Protein AF-A0A9E3JP92-F1 (afdb_monomer)

Nearest PDB structures (foldseek):
  6jsa-assembly1_A  TM=5.361E-01  e=4.808E-01  Corynebacterium glutamicum ATCC 13032
  3w1z-assembly1_B  TM=4.842E-01  e=1.365E+00  Schizosaccharomyces pombe 972h-
  6jsd-assembly1_A  TM=5.099E-01  e=2.683E+00  Corynebacterium glutamicum ATCC 13032

Secondary structure (DSSP, 8-state):
------------------------S-------------------PPPPHHHHHHHHHHHHHHHHSSSSGGGGGGGGGGGTT-B-TTSSEEEEEEEEEE-TT-SS-EEEE--S-GGGSPPTT--S-------EEPPHHHHHHHHHHHTT-SEEEEEETTEEEEEEEEE--HHHHTT-TT--TT-EEEEEEEEEEEPPP-

Mean predicted aligned error: 11.44 Å

Solvent-accessible surface area (backbone atoms only — not comparable to full-atom values): 12649 Å² total; per-res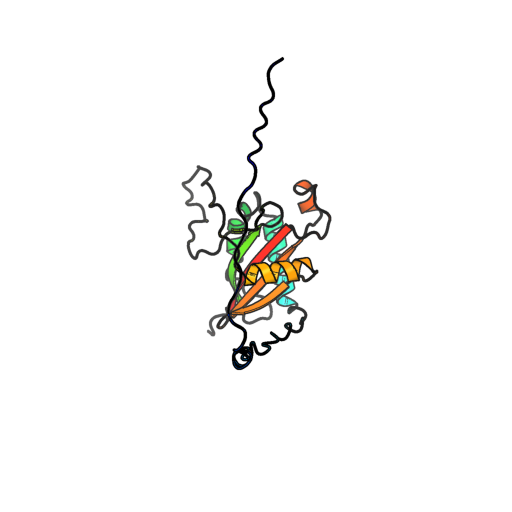idue (Å²): 139,90,79,91,80,87,80,87,80,83,87,88,86,83,90,83,85,90,88,84,87,90,81,91,81,86,91,84,85,79,87,73,73,87,69,77,75,68,70,69,74,74,77,85,67,81,75,58,70,48,58,54,54,50,48,52,53,52,52,51,52,48,69,75,27,70,77,62,76,77,59,17,53,63,78,50,52,82,55,47,67,42,68,38,66,100,54,65,34,19,34,74,41,60,28,41,33,41,40,73,89,32,90,72,52,26,31,34,73,76,63,94,61,66,79,76,52,78,60,96,82,65,88,64,85,70,83,72,75,91,44,46,79,59,53,73,67,55,55,48,45,51,53,50,32,69,74,68,39,62,64,42,80,43,84,45,90,89,26,36,36,38,38,33,55,39,51,28,46,78,85,44,35,80,81,38,70,94,56,51,80,65,40,70,42,29,31,42,39,36,36,31,34,57,60,79,81,128

Structure (mmCIF, N/CA/C/O backbone):
data_AF-A0A9E3JP92-F1
#
_entry.id   AF-A0A9E3JP92-F1
#
loop_
_atom_site.group_PDB
_atom_site.id
_atom_site.type_symbol
_atom_site.label_atom_id
_atom_site.label_alt_id
_atom_site.label_comp_id
_atom_site.label_asym_id
_atom_site.label_entity_id
_atom_site.label_seq_id
_atom_site.pdbx_PDB_ins_code
_atom_site.Cartn_x
_atom_site.Cartn_y
_atom_site.Cartn_z
_atom_site.occupancy
_atom_site.B_iso_or_equiv
_atom_site.auth_seq_id
_atom_site.auth_comp_id
_atom_site.auth_asym_id
_atom_site.auth_atom_id
_atom_site.pdbx_PDB_model_num
ATOM 1 N N . MET A 1 1 ? 56.633 -4.394 -24.279 1.00 52.34 1 MET A N 1
ATOM 2 C CA . MET A 1 1 ? 57.901 -4.440 -23.509 1.00 52.34 1 MET A CA 1
ATOM 3 C C . MET A 1 1 ? 57.905 -3.302 -22.498 1.00 52.34 1 MET A C 1
ATOM 5 O O . MET A 1 1 ? 57.369 -2.255 -22.828 1.00 52.34 1 MET A O 1
ATOM 9 N N . ASN A 1 2 ? 58.515 -3.534 -21.328 1.00 42.06 2 ASN A N 1
ATOM 10 C CA . ASN A 1 2 ? 58.620 -2.691 -20.114 1.00 42.06 2 ASN A CA 1
ATOM 11 C C . ASN A 1 2 ? 57.498 -2.880 -19.082 1.00 42.06 2 ASN A C 1
ATOM 13 O O . ASN A 1 2 ? 56.332 -2.875 -19.441 1.00 42.06 2 ASN A O 1
ATOM 17 N N . LYS A 1 3 ? 57.753 -2.992 -17.775 1.00 56.75 3 LYS A N 1
ATOM 18 C CA . LYS A 1 3 ? 58.938 -3.356 -16.971 1.00 56.75 3 LYS A CA 1
ATOM 19 C C . LYS A 1 3 ? 58.362 -3.653 -15.575 1.00 56.75 3 LYS A C 1
ATOM 21 O O . LYS A 1 3 ? 57.619 -2.833 -15.049 1.00 56.75 3 LYS A O 1
ATOM 26 N N . ARG A 1 4 ? 58.643 -4.830 -15.006 1.00 63.78 4 ARG A N 1
ATOM 27 C CA . ARG A 1 4 ? 58.258 -5.189 -13.627 1.00 63.78 4 ARG A CA 1
ATOM 28 C C . ARG A 1 4 ? 59.019 -4.308 -12.630 1.00 63.78 4 ARG A C 1
ATOM 30 O O . ARG A 1 4 ? 60.218 -4.116 -12.819 1.00 63.78 4 ARG A O 1
ATOM 37 N N . MET A 1 5 ? 58.374 -3.880 -11.546 1.00 64.81 5 MET A N 1
ATOM 38 C CA . MET A 1 5 ? 59.060 -3.515 -10.300 1.00 64.81 5 MET A CA 1
ATOM 39 C C . MET A 1 5 ? 58.339 -4.172 -9.120 1.00 64.81 5 MET A C 1
ATOM 41 O O . MET A 1 5 ? 57.243 -3.774 -8.742 1.00 64.81 5 MET A O 1
ATOM 45 N N . ASN A 1 6 ? 58.985 -5.213 -8.591 1.00 63.31 6 ASN A N 1
ATOM 46 C CA . ASN A 1 6 ? 58.818 -5.702 -7.227 1.00 63.31 6 ASN A CA 1
ATOM 47 C C . ASN A 1 6 ? 59.482 -4.700 -6.274 1.00 63.31 6 ASN A C 1
ATOM 49 O O . ASN A 1 6 ? 60.583 -4.237 -6.573 1.00 63.31 6 ASN A O 1
ATOM 53 N N . MET A 1 7 ? 58.891 -4.465 -5.105 1.00 58.62 7 MET A N 1
ATOM 54 C CA . MET A 1 7 ? 59.638 -4.089 -3.903 1.00 58.62 7 MET A CA 1
ATOM 55 C C . MET A 1 7 ? 59.095 -4.891 -2.723 1.00 58.62 7 MET A C 1
ATOM 57 O O . MET A 1 7 ? 58.043 -4.589 -2.169 1.00 58.62 7 MET A O 1
ATOM 61 N N . ASP A 1 8 ? 59.852 -5.933 -2.388 1.00 60.00 8 ASP A N 1
ATOM 62 C CA . ASP A 1 8 ? 59.938 -6.505 -1.051 1.00 60.00 8 ASP A CA 1
ATOM 63 C C . ASP A 1 8 ? 60.576 -5.481 -0.100 1.00 60.00 8 ASP A C 1
ATOM 65 O O . ASP A 1 8 ? 61.592 -4.867 -0.436 1.00 60.00 8 ASP A O 1
ATOM 69 N N . MET A 1 9 ? 60.053 -5.365 1.122 1.00 56.88 9 MET A N 1
ATOM 70 C CA . MET A 1 9 ? 60.843 -4.928 2.277 1.00 56.88 9 MET A CA 1
ATOM 71 C C . MET A 1 9 ? 60.652 -5.895 3.451 1.00 56.88 9 MET A C 1
ATOM 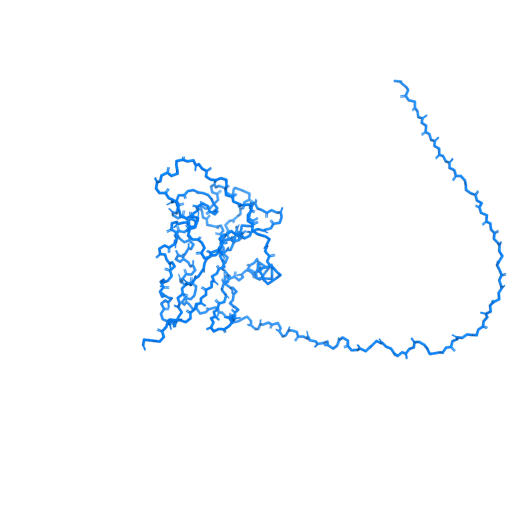73 O O . MET A 1 9 ? 59.620 -5.919 4.119 1.00 56.88 9 MET A O 1
ATOM 77 N N . SER A 1 10 ? 61.718 -6.672 3.661 1.00 55.66 10 SER A N 1
ATOM 78 C CA . SER A 1 10 ? 62.215 -7.279 4.908 1.00 55.66 10 SER A CA 1
ATOM 79 C C . SER A 1 10 ? 61.963 -6.417 6.157 1.00 55.66 10 SER A C 1
ATOM 81 O O . SER A 1 10 ? 62.087 -5.200 6.094 1.00 55.66 10 SER A O 1
ATOM 83 N N . ALA A 1 11 ? 61.522 -6.966 7.294 1.00 52.25 11 ALA A N 1
ATOM 84 C CA . ALA A 1 11 ? 62.222 -7.828 8.269 1.00 52.25 11 ALA A CA 1
ATOM 85 C C . ALA A 1 11 ? 63.058 -7.068 9.326 1.00 52.25 11 ALA A C 1
ATOM 87 O O . ALA A 1 11 ? 63.920 -6.261 9.000 1.00 52.25 11 ALA A O 1
ATOM 88 N N . GLY A 1 12 ? 62.840 -7.433 10.599 1.00 44.28 12 GLY A N 1
ATOM 89 C CA . GLY A 1 12 ? 63.571 -6.985 11.800 1.00 44.28 12 GLY A CA 1
ATOM 90 C C . GLY A 1 12 ? 62.650 -6.200 12.746 1.00 44.28 12 GLY A C 1
ATOM 91 O O . GLY A 1 12 ? 61.998 -5.270 12.309 1.00 44.28 12 GLY A O 1
ATOM 92 N N . THR A 1 13 ? 62.481 -6.509 14.036 1.00 54.59 13 THR A N 1
ATOM 93 C CA . THR A 1 13 ? 63.495 -6.939 15.010 1.00 54.59 13 THR A CA 1
ATOM 94 C C . THR A 1 13 ? 62.827 -7.631 16.211 1.00 54.59 13 THR A C 1
ATOM 96 O O . THR A 1 13 ? 61.708 -7.307 16.601 1.00 54.59 13 THR A O 1
ATOM 99 N N . ARG A 1 14 ? 63.527 -8.616 16.784 1.00 59.53 14 ARG A N 1
ATOM 100 C CA . ARG A 1 14 ? 63.123 -9.460 17.921 1.00 59.53 14 ARG A CA 1
ATOM 101 C C . ARG A 1 14 ? 63.474 -8.836 19.287 1.00 59.53 14 ARG A C 1
ATOM 103 O O . ARG A 1 14 ? 64.447 -8.099 19.373 1.00 59.53 14 ARG A O 1
ATOM 110 N N . LEU A 1 15 ? 62.837 -9.396 20.333 1.00 55.69 15 LEU A N 1
ATOM 111 C CA . LEU A 1 15 ? 63.331 -9.597 21.722 1.00 55.69 15 LEU A CA 1
ATOM 112 C C . LEU A 1 15 ? 63.335 -8.345 22.630 1.00 55.69 15 LEU A C 1
ATOM 114 O O . LEU A 1 15 ? 63.935 -7.342 22.284 1.00 55.69 15 LEU A O 1
ATOM 118 N N . ARG A 1 16 ? 62.735 -8.323 23.833 1.00 54.94 16 ARG A N 1
ATOM 119 C CA . ARG A 1 16 ? 62.952 -9.151 25.052 1.00 54.94 16 ARG A CA 1
ATOM 120 C C . ARG A 1 16 ? 61.698 -9.031 25.961 1.00 54.94 16 ARG A C 1
ATOM 122 O O . ARG A 1 16 ? 61.202 -7.930 26.129 1.00 54.94 16 ARG A O 1
ATOM 129 N N . ARG A 1 17 ? 60.987 -10.107 26.330 1.00 56.06 17 ARG A N 1
ATOM 130 C CA . ARG A 1 17 ? 61.102 -11.005 27.515 1.00 56.06 17 ARG A CA 1
ATOM 131 C C . ARG A 1 17 ? 61.016 -10.356 28.919 1.00 56.06 17 ARG A C 1
ATOM 133 O O . ARG A 1 17 ? 61.899 -9.590 29.282 1.00 56.06 17 ARG A O 1
ATOM 140 N N . THR A 1 18 ? 60.040 -10.882 29.692 1.00 54.09 18 THR A N 1
ATOM 141 C CA . THR A 1 18 ? 59.907 -11.024 31.176 1.00 54.09 18 THR A CA 1
ATOM 142 C C . THR A 1 18 ? 59.711 -9.725 31.971 1.00 54.09 18 THR A C 1
ATOM 144 O O . THR A 1 18 ? 60.528 -8.830 31.846 1.00 54.09 18 THR A O 1
ATOM 147 N N . VAL A 1 19 ? 58.645 -9.498 32.756 1.00 49.12 19 VAL A N 1
ATOM 148 C CA . VAL A 1 19 ? 58.181 -10.128 34.024 1.00 49.12 19 VAL A CA 1
ATOM 149 C C . VAL A 1 19 ? 56.726 -9.618 34.239 1.00 49.12 19 VAL A C 1
ATOM 151 O O . VAL A 1 19 ? 56.494 -8.436 34.034 1.00 49.12 19 VAL A O 1
ATOM 154 N N . ALA A 1 20 ? 55.669 -10.403 34.475 1.00 47.69 20 ALA A N 1
ATOM 155 C CA . ALA A 1 20 ? 55.227 -10.852 35.798 1.00 47.69 20 ALA A CA 1
ATOM 156 C C . ALA A 1 20 ? 53.983 -11.757 35.656 1.00 47.69 20 ALA A C 1
ATOM 158 O O . ALA A 1 20 ? 53.018 -11.418 34.972 1.00 47.69 20 ALA A O 1
ATOM 159 N N . VAL A 1 21 ? 54.022 -12.901 36.332 1.00 52.25 21 VAL A N 1
ATOM 160 C CA . VAL A 1 21 ? 52.862 -13.718 36.705 1.00 52.25 21 VAL A CA 1
ATOM 161 C C . VAL A 1 21 ? 52.213 -13.069 37.942 1.00 52.25 21 VAL A C 1
ATOM 163 O O . VAL A 1 21 ? 52.922 -12.438 38.720 1.00 52.25 21 VAL A O 1
ATOM 166 N N . VAL A 1 22 ? 50.905 -13.295 38.135 1.00 48.19 22 VAL A N 1
ATOM 167 C CA . VAL A 1 22 ? 50.034 -12.923 39.282 1.00 48.19 22 VAL A CA 1
ATOM 168 C C . VAL A 1 22 ? 49.144 -11.685 39.067 1.00 48.19 22 VAL A C 1
ATOM 170 O O . VAL A 1 22 ? 49.436 -10.594 39.536 1.00 48.19 22 VAL A O 1
ATOM 173 N N . ALA A 1 23 ? 48.001 -11.908 38.408 1.00 44.16 23 ALA A N 1
ATOM 174 C CA . ALA A 1 23 ? 46.679 -11.400 38.812 1.00 44.16 23 ALA A CA 1
ATOM 175 C C . ALA A 1 23 ? 45.583 -12.152 38.025 1.00 44.16 23 ALA A C 1
ATOM 177 O O . ALA A 1 23 ? 44.851 -11.596 37.210 1.00 44.16 23 ALA A O 1
ATOM 178 N N . LEU A 1 24 ? 45.514 -13.469 38.245 1.00 49.88 24 LEU A N 1
ATOM 179 C CA . LEU A 1 24 ? 44.277 -14.230 38.081 1.00 49.88 24 LEU A CA 1
ATOM 180 C C . LEU A 1 24 ? 43.414 -13.889 39.303 1.00 49.88 24 LEU A C 1
ATOM 182 O O . LEU A 1 24 ? 43.820 -14.254 40.401 1.00 49.88 24 LEU A O 1
ATOM 186 N N . LEU A 1 25 ? 42.296 -13.181 39.104 1.00 49.75 25 LEU A N 1
ATOM 187 C CA . LEU A 1 25 ? 41.061 -13.122 39.917 1.00 49.75 25 LEU A CA 1
ATOM 188 C C . LEU A 1 25 ? 40.432 -11.720 39.818 1.00 49.75 25 LEU A C 1
ATOM 190 O O . LEU A 1 25 ? 41.091 -10.718 40.057 1.00 49.75 25 LEU A O 1
ATOM 194 N N . ALA A 1 26 ? 39.130 -11.697 39.516 1.00 46.72 26 ALA A N 1
ATOM 195 C CA . ALA A 1 26 ? 38.229 -10.537 39.473 1.00 46.72 26 ALA A CA 1
ATOM 196 C C . ALA A 1 26 ? 38.202 -9.677 38.189 1.00 46.72 26 ALA A C 1
ATOM 198 O O . ALA A 1 26 ? 38.293 -8.458 38.241 1.00 46.72 26 ALA A O 1
ATOM 199 N N . LEU A 1 27 ? 37.906 -10.293 37.038 1.00 50.50 27 LEU A N 1
ATOM 200 C CA . LEU A 1 27 ? 37.083 -9.624 36.011 1.00 50.50 27 LEU A CA 1
ATOM 201 C C . LEU A 1 27 ? 35.991 -10.564 35.472 1.00 50.50 27 LEU A C 1
ATOM 203 O O . LEU A 1 27 ? 35.714 -10.654 34.281 1.00 50.50 27 LEU A O 1
ATOM 207 N N . ALA A 1 28 ? 35.377 -11.303 36.394 1.00 51.81 28 ALA A N 1
ATOM 208 C CA . ALA A 1 28 ? 34.212 -12.142 36.160 1.00 51.81 28 ALA A CA 1
ATOM 209 C C . ALA A 1 28 ? 33.043 -11.584 36.981 1.00 51.81 28 ALA A C 1
ATOM 211 O O . ALA A 1 28 ? 32.771 -12.108 38.049 1.00 51.81 28 ALA A O 1
ATOM 212 N N . ALA A 1 29 ? 32.417 -10.487 36.537 1.00 53.84 29 ALA A N 1
ATOM 213 C CA . ALA A 1 29 ? 31.091 -10.044 37.007 1.00 53.84 29 ALA A CA 1
ATOM 214 C C . ALA A 1 29 ? 30.664 -8.723 36.339 1.00 53.84 29 ALA A C 1
ATOM 216 O O . ALA A 1 29 ? 30.573 -7.698 37.002 1.00 53.84 29 ALA A O 1
ATOM 217 N N . SER A 1 30 ? 30.414 -8.713 35.026 1.00 51.69 30 SER A N 1
ATOM 218 C CA . SER A 1 30 ? 29.588 -7.675 34.365 1.00 51.69 30 SER A CA 1
ATOM 219 C C . SER A 1 30 ? 29.051 -8.136 33.002 1.00 51.69 30 SER A C 1
ATOM 221 O O . SER A 1 30 ? 28.843 -7.331 32.104 1.00 51.69 30 SER A O 1
ATOM 223 N N . VAL A 1 31 ? 28.785 -9.435 32.817 1.00 55.53 31 VAL A N 1
ATOM 224 C CA . VAL A 1 31 ? 27.883 -9.887 31.739 1.00 55.53 31 VAL A CA 1
ATOM 225 C C . VAL A 1 31 ? 26.475 -9.899 32.330 1.00 55.53 31 VAL A C 1
ATOM 227 O O . VAL A 1 31 ? 25.864 -10.939 32.556 1.00 55.53 31 VAL A O 1
ATOM 230 N N . ALA A 1 32 ? 26.009 -8.711 32.715 1.00 55.41 32 ALA A N 1
ATOM 231 C CA . ALA A 1 32 ? 24.683 -8.515 33.267 1.00 55.41 32 ALA A CA 1
ATOM 232 C C . ALA A 1 32 ? 23.676 -8.506 32.114 1.00 55.41 32 ALA A C 1
ATOM 234 O O . ALA A 1 32 ? 23.604 -7.557 31.342 1.00 55.41 32 ALA A O 1
ATOM 235 N N . LEU A 1 33 ? 22.944 -9.614 32.001 1.00 54.28 33 LEU A N 1
ATOM 236 C CA . LEU A 1 33 ? 21.583 -9.704 31.483 1.00 54.28 33 LEU A CA 1
ATOM 237 C C . LEU A 1 33 ? 21.241 -8.739 30.331 1.00 54.28 33 LEU A C 1
ATOM 239 O O . LEU A 1 33 ? 20.413 -7.842 30.481 1.00 54.28 33 LEU A O 1
ATOM 243 N N . ALA A 1 34 ? 21.700 -9.052 29.118 1.00 57.81 34 ALA A N 1
ATOM 244 C CA . ALA A 1 34 ? 20.830 -8.854 27.959 1.00 57.81 34 ALA A CA 1
ATOM 245 C C . ALA A 1 34 ? 19.711 -9.905 28.049 1.00 57.81 34 ALA A C 1
ATOM 247 O O . ALA A 1 34 ? 19.677 -10.883 27.301 1.00 57.81 34 ALA A O 1
ATOM 248 N N . ALA A 1 35 ? 18.840 -9.753 29.051 1.00 54.56 35 ALA A N 1
ATOM 249 C CA . ALA A 1 35 ? 17.622 -10.519 29.193 1.00 54.56 35 ALA A CA 1
ATOM 250 C C . ALA A 1 35 ? 16.786 -10.222 27.954 1.00 54.56 35 ALA A C 1
ATOM 252 O O . ALA A 1 35 ? 16.088 -9.219 27.871 1.00 54.56 35 ALA A O 1
ATOM 253 N N . GLY A 1 36 ? 16.940 -11.072 26.942 1.00 48.62 36 GLY A N 1
ATOM 254 C CA . GLY A 1 36 ? 15.892 -12.036 26.658 1.00 48.62 36 GLY A CA 1
ATOM 255 C C . GLY A 1 36 ? 14.512 -11.437 26.453 1.00 48.62 36 GLY A C 1
ATOM 256 O O . GLY A 1 36 ? 13.528 -12.130 26.698 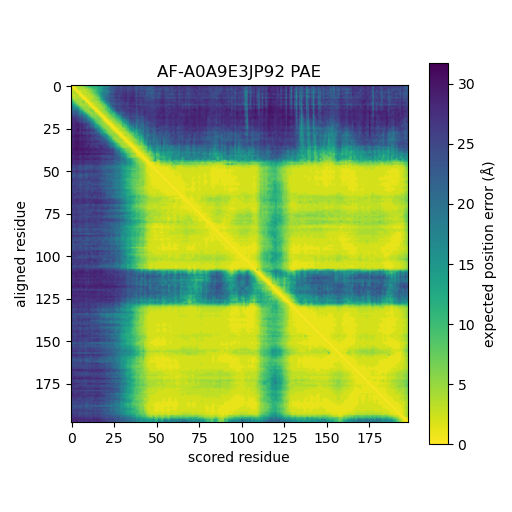1.00 48.62 36 GLY A O 1
ATOM 257 N N . GLY A 1 37 ? 14.426 -10.202 25.958 1.00 52.28 37 GLY A N 1
ATOM 258 C CA . GLY A 1 37 ? 13.267 -9.699 25.254 1.00 52.28 37 GLY A CA 1
ATOM 259 C C . GLY A 1 37 ? 13.107 -10.545 24.002 1.00 52.28 37 GLY A C 1
ATOM 260 O O . GLY A 1 37 ? 13.406 -10.100 22.896 1.00 52.28 37 GLY A O 1
ATOM 261 N N . ARG A 1 38 ? 12.664 -11.798 24.176 1.00 54.69 38 ARG A N 1
ATOM 262 C CA . ARG A 1 38 ? 11.930 -12.543 23.169 1.00 54.69 38 ARG A CA 1
ATOM 263 C C . ARG A 1 38 ? 10.783 -11.610 22.831 1.00 54.69 38 ARG A C 1
ATOM 265 O O . ARG A 1 38 ? 9.752 -11.634 23.491 1.00 54.69 38 ARG A O 1
ATOM 272 N N . SER A 1 39 ? 11.005 -10.738 21.846 1.00 58.34 39 SER A N 1
ATOM 273 C CA . SER A 1 39 ? 9.934 -10.151 21.065 1.00 58.34 39 SER A CA 1
ATOM 274 C C . SER A 1 39 ? 9.158 -11.362 20.606 1.00 58.34 39 SER A C 1
ATOM 276 O O . SER A 1 39 ? 9.622 -12.075 19.710 1.00 58.34 39 SER A O 1
ATOM 278 N N . ALA A 1 40 ? 8.089 -11.678 21.343 1.00 56.50 40 ALA A N 1
ATOM 279 C CA . ALA A 1 40 ? 7.203 -12.772 21.034 1.00 56.50 40 ALA A CA 1
ATOM 280 C C . ALA A 1 40 ? 6.918 -12.599 19.555 1.00 56.50 40 ALA A C 1
ATOM 282 O O . ALA A 1 40 ? 6.469 -11.529 19.137 1.00 56.50 40 ALA A O 1
ATOM 283 N N . ARG A 1 41 ? 7.372 -13.570 18.754 1.00 60.66 41 ARG A N 1
ATOM 284 C CA . ARG A 1 41 ? 7.228 -13.501 17.306 1.00 60.66 41 ARG A CA 1
ATOM 285 C C . ARG A 1 41 ? 5.731 -13.289 17.111 1.00 60.66 41 ARG A C 1
ATOM 287 O O . ARG A 1 41 ? 4.994 -14.165 17.566 1.00 60.66 41 ARG A O 1
ATOM 294 N N . PRO A 1 42 ? 5.290 -12.122 16.603 1.00 60.00 42 PRO A N 1
ATOM 295 C CA . PRO A 1 42 ? 3.878 -11.787 16.609 1.00 60.00 42 PRO A CA 1
ATOM 296 C C . PRO A 1 42 ? 3.156 -12.955 15.958 1.00 60.00 42 PRO A C 1
ATOM 298 O O . PRO A 1 42 ? 3.560 -13.406 14.879 1.00 60.00 42 PRO A O 1
ATOM 301 N N . VAL A 1 43 ? 2.205 -13.533 16.696 1.00 58.84 43 VAL A N 1
ATOM 302 C CA . VAL A 1 43 ? 1.399 -14.640 16.194 1.00 58.84 43 VAL A CA 1
ATOM 303 C C . VAL A 1 43 ? 0.802 -14.134 14.893 1.00 58.84 43 VAL A C 1
ATOM 305 O O . VAL A 1 43 ? 0.181 -13.074 14.869 1.00 58.84 43 VAL A O 1
ATOM 308 N N . ARG A 1 44 ? 1.101 -14.838 13.799 1.00 71.94 44 ARG A N 1
ATOM 309 C CA . ARG A 1 44 ? 0.598 -14.503 12.471 1.00 71.94 44 ARG A CA 1
ATOM 310 C C . ARG A 1 44 ? -0.907 -14.745 12.496 1.00 71.94 44 ARG A C 1
ATOM 312 O O . ARG A 1 44 ? -1.340 -15.864 12.257 1.00 71.94 44 ARG A O 1
ATOM 319 N N . SER A 1 45 ? -1.680 -13.735 12.865 1.00 77.62 45 SER A N 1
ATOM 320 C CA . SER A 1 45 ? -3.110 -13.733 12.613 1.00 77.62 45 SER A CA 1
ATOM 321 C C . SER A 1 45 ? -3.323 -13.426 11.140 1.00 77.62 45 SER A C 1
ATOM 323 O O . SER A 1 45 ? -2.664 -12.545 10.576 1.00 77.62 45 SER A O 1
ATOM 325 N N . ASP A 1 46 ? -4.232 -14.164 10.513 1.00 89.19 46 ASP A N 1
ATOM 326 C CA . ASP A 1 46 ? -4.681 -13.806 9.179 1.00 89.19 46 ASP A CA 1
ATOM 327 C C . ASP A 1 46 ? -5.265 -12.386 9.224 1.00 89.19 46 ASP A C 1
ATOM 329 O O . ASP A 1 46 ? -6.006 -12.046 10.157 1.00 89.19 46 ASP A O 1
ATOM 333 N N . PRO A 1 47 ? -4.895 -11.514 8.271 1.00 91.94 47 PRO A N 1
ATOM 334 C CA . PRO A 1 47 ? -5.414 -10.160 8.250 1.00 91.94 47 PRO A CA 1
ATOM 335 C C . PRO A 1 47 ? -6.938 -10.189 8.050 1.00 91.94 47 PRO A C 1
ATOM 337 O O . PRO A 1 47 ? -7.437 -11.024 7.290 1.00 91.94 47 PRO A O 1
ATOM 340 N N . PRO A 1 48 ? -7.685 -9.258 8.672 1.00 94.44 48 PRO A N 1
ATOM 341 C CA . PRO A 1 48 ? -9.121 -9.131 8.458 1.00 94.44 48 PRO A CA 1
ATOM 342 C C . PRO A 1 48 ? -9.482 -9.105 6.960 1.00 94.44 48 PRO A C 1
ATOM 344 O O . PRO A 1 48 ? -8.843 -8.360 6.206 1.00 94.44 48 PRO A O 1
ATOM 347 N N . PRO A 1 49 ? -10.521 -9.841 6.512 1.00 96.94 49 PRO A N 1
ATOM 348 C CA . PRO A 1 49 ? -10.932 -9.874 5.104 1.00 96.94 49 PRO A CA 1
ATOM 349 C C . PRO A 1 49 ? -11.174 -8.488 4.487 1.00 96.94 49 PRO A C 1
ATOM 351 O O . PRO A 1 49 ? -10.835 -8.258 3.327 1.00 96.94 49 PRO A O 1
ATOM 354 N N . ALA A 1 50 ? -11.682 -7.538 5.278 1.00 96.88 50 ALA A N 1
ATOM 355 C CA . ALA A 1 50 ? -11.873 -6.151 4.861 1.00 96.88 50 ALA A CA 1
ATOM 356 C C . ALA A 1 50 ? -10.564 -5.461 4.429 1.00 96.88 50 ALA A C 1
ATOM 358 O O . ALA A 1 50 ? -10.536 -4.772 3.409 1.00 96.88 50 ALA A O 1
ATOM 359 N N . LEU A 1 51 ? -9.456 -5.692 5.147 1.00 97.19 51 LEU A N 1
ATOM 360 C CA . LEU A 1 51 ? -8.151 -5.119 4.797 1.00 97.19 51 LEU A CA 1
ATOM 361 C C . LEU A 1 51 ? -7.574 -5.750 3.529 1.00 97.19 51 LEU A C 1
ATOM 363 O O . LEU A 1 51 ? -6.945 -5.052 2.735 1.00 97.19 51 LEU A O 1
ATOM 367 N N . LEU A 1 52 ? -7.806 -7.050 3.314 1.00 97.62 52 LEU A N 1
ATOM 368 C CA . LEU A 1 52 ? -7.425 -7.722 2.069 1.00 97.62 52 LEU A CA 1
ATOM 369 C C . LEU A 1 52 ? -8.181 -7.128 0.877 1.00 97.62 52 LEU A C 1
ATOM 371 O O . LEU A 1 52 ? -7.554 -6.739 -0.104 1.00 97.62 52 LEU A O 1
ATOM 375 N N . LYS A 1 53 ? -9.504 -6.970 0.995 1.00 97.69 53 LYS A N 1
ATOM 376 C CA . LYS A 1 53 ? -10.340 -6.363 -0.051 1.00 97.69 53 LYS A CA 1
ATOM 377 C C . LYS A 1 53 ? -9.937 -4.916 -0.351 1.00 97.69 53 LYS A C 1
ATOM 379 O O . LYS A 1 53 ? -9.857 -4.524 -1.516 1.00 97.69 53 LYS A O 1
ATOM 384 N N . MET A 1 54 ? -9.657 -4.127 0.689 1.00 97.56 54 MET A N 1
ATOM 385 C CA . MET A 1 54 ? -9.116 -2.774 0.540 1.00 97.56 54 MET A CA 1
ATOM 386 C C . MET A 1 54 ? -7.802 -2.806 -0.245 1.00 97.56 54 MET A C 1
ATOM 388 O O . MET A 1 54 ? -7.657 -2.094 -1.234 1.00 97.56 54 MET A O 1
ATOM 392 N N . HIS A 1 55 ? -6.853 -3.650 0.158 1.00 97.88 55 HIS A N 1
ATOM 393 C CA . HIS A 1 55 ? -5.564 -3.746 -0.515 1.00 97.88 55 HIS A CA 1
ATOM 394 C C . HIS A 1 55 ? -5.701 -4.127 -1.994 1.00 97.88 55 HIS A C 1
ATOM 396 O O . HIS A 1 55 ? -5.115 -3.455 -2.842 1.00 97.88 55 HIS A O 1
ATOM 402 N N . ASP A 1 56 ? -6.532 -5.121 -2.308 1.00 97.25 56 ASP A N 1
ATOM 403 C CA . ASP A 1 56 ? -6.786 -5.556 -3.684 1.00 97.25 56 ASP A CA 1
ATOM 404 C C . ASP A 1 56 ? -7.374 -4.415 -4.531 1.00 97.25 56 ASP A C 1
ATOM 406 O O . ASP A 1 56 ? -6.935 -4.186 -5.657 1.00 97.25 56 ASP A O 1
ATOM 410 N N . THR A 1 57 ? -8.276 -3.612 -3.957 1.00 96.81 57 THR A N 1
ATOM 411 C CA . THR A 1 57 ? -8.832 -2.415 -4.613 1.00 96.81 57 THR A CA 1
ATOM 412 C C . THR A 1 57 ? -7.739 -1.402 -4.977 1.00 96.81 57 THR A C 1
ATOM 414 O O . THR A 1 57 ? -7.733 -0.853 -6.079 1.00 96.81 57 THR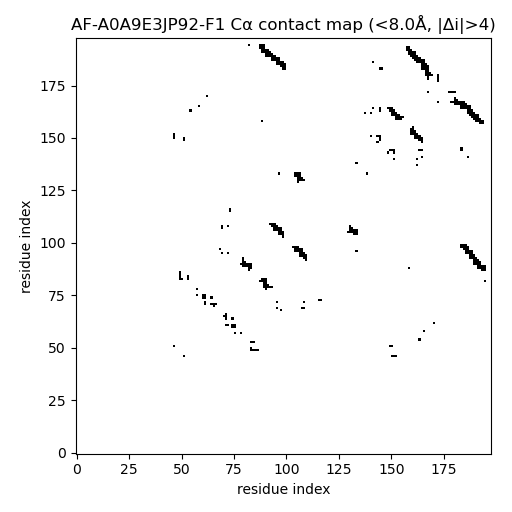 A O 1
ATOM 417 N N . TYR A 1 58 ? -6.775 -1.170 -4.081 1.00 96.62 58 TYR A N 1
ATOM 418 C CA . TYR A 1 58 ? -5.652 -0.262 -4.337 1.00 96.62 58 TYR A CA 1
ATOM 419 C C . TYR A 1 58 ? -4.662 -0.832 -5.359 1.00 96.62 58 TYR A C 1
ATOM 421 O O . TYR A 1 58 ? -4.145 -0.078 -6.182 1.00 96.62 58 TYR A O 1
ATOM 429 N N . VAL A 1 59 ? -4.395 -2.140 -5.338 1.00 96.81 59 VAL A N 1
ATOM 430 C CA . VAL A 1 59 ? -3.541 -2.792 -6.344 1.00 96.81 59 VAL A CA 1
ATOM 431 C C . VAL A 1 59 ? -4.160 -2.665 -7.733 1.00 96.81 59 VAL A C 1
ATOM 433 O O . VAL A 1 59 ? -3.469 -2.233 -8.652 1.00 96.81 59 VAL A O 1
ATOM 436 N N . LEU A 1 60 ? -5.460 -2.935 -7.873 1.00 95.94 60 LEU A N 1
ATOM 437 C CA . LEU A 1 60 ? -6.177 -2.764 -9.139 1.00 95.94 60 LEU A CA 1
ATOM 438 C C . LEU A 1 60 ? -6.134 -1.309 -9.619 1.00 95.94 60 LEU A C 1
ATOM 440 O O . LEU A 1 60 ? -5.702 -1.036 -10.736 1.00 95.94 60 LEU A O 1
ATOM 444 N N . ALA A 1 61 ? -6.453 -0.350 -8.743 1.00 95.12 61 ALA A N 1
ATOM 445 C CA . ALA A 1 61 ? -6.374 1.068 -9.089 1.00 95.12 61 ALA A CA 1
ATOM 446 C C . ALA A 1 61 ? -4.958 1.491 -9.525 1.00 95.12 61 ALA A C 1
ATOM 448 O O . ALA A 1 61 ? -4.801 2.313 -10.430 1.00 95.12 61 ALA A O 1
ATOM 449 N N . PHE A 1 62 ? -3.916 0.932 -8.908 1.00 94.50 62 PHE A N 1
ATOM 450 C CA . PHE A 1 62 ? -2.529 1.178 -9.291 1.00 94.50 62 PHE A CA 1
ATOM 451 C C . PHE A 1 62 ? -2.164 0.546 -10.633 1.00 94.50 62 PHE A C 1
ATOM 453 O O . PHE A 1 62 ? -1.436 1.153 -11.417 1.00 94.50 62 PHE A O 1
ATOM 460 N N . VAL A 1 63 ? -2.646 -0.660 -10.916 1.00 94.50 63 VAL A N 1
ATOM 461 C CA . VAL A 1 63 ? -2.461 -1.330 -12.207 1.00 94.50 63 VAL A CA 1
ATOM 462 C C . VAL A 1 63 ? -3.087 -0.508 -13.335 1.00 94.50 63 VAL A C 1
ATOM 464 O O . VAL A 1 63 ? -2.397 -0.225 -14.317 1.00 94.50 63 VAL A O 1
ATOM 467 N N . ASP A 1 64 ? -4.321 -0.042 -13.134 1.00 94.44 64 ASP A N 1
ATOM 468 C CA . ASP A 1 64 ? -5.124 0.688 -14.126 1.00 94.44 64 ASP A CA 1
ATOM 469 C C . ASP A 1 64 ? -4.663 2.139 -14.345 1.00 94.44 64 ASP A C 1
ATOM 471 O O . ASP A 1 64 ? -5.056 2.817 -15.298 1.00 94.44 64 ASP A O 1
ATOM 475 N N . SER A 1 65 ? -3.810 2.648 -13.459 1.00 91.50 65 SER A N 1
ATOM 476 C CA . SER A 1 65 ? -3.315 4.019 -13.524 1.00 91.50 65 SER A CA 1
ATOM 477 C C . SER A 1 65 ? -2.232 4.198 -14.592 1.00 91.50 65 SER A C 1
ATOM 479 O O . SER A 1 65 ? -1.266 3.437 -14.686 1.00 91.50 65 SER A O 1
ATOM 481 N N . ARG A 1 66 ? -2.334 5.289 -15.364 1.00 89.56 66 ARG A N 1
ATOM 482 C CA . ARG A 1 66 ? -1.317 5.672 -16.358 1.00 89.56 66 ARG A CA 1
ATOM 483 C C . ARG A 1 66 ? 0.030 5.996 -15.696 1.00 89.56 66 ARG A C 1
ATOM 485 O O . ARG A 1 66 ? 0.090 6.589 -14.622 1.00 89.56 66 ARG A O 1
ATOM 492 N N . GLY A 1 67 ? 1.125 5.667 -16.384 1.00 88.25 67 GLY A N 1
ATOM 493 C CA . GLY A 1 67 ? 2.499 5.939 -15.945 1.00 88.25 67 GLY A CA 1
ATOM 494 C C . GLY A 1 67 ? 3.207 4.713 -15.362 1.00 88.25 67 GLY A C 1
ATOM 495 O O . GLY A 1 67 ? 2.802 3.576 -15.602 1.00 88.25 67 GLY A O 1
ATOM 496 N N . PHE A 1 68 ? 4.286 4.925 -14.604 1.00 87.94 68 PHE A N 1
ATOM 497 C CA . PHE A 1 68 ? 5.100 3.855 -14.015 1.00 87.94 68 PHE A CA 1
ATOM 498 C C . PHE A 1 68 ? 5.511 4.163 -12.567 1.00 87.94 68 PHE A C 1
ATOM 500 O O . PHE A 1 68 ? 5.887 5.294 -12.246 1.00 87.94 68 PHE A O 1
ATOM 507 N N . GLY A 1 69 ? 5.461 3.151 -11.694 1.00 88.38 69 GLY A N 1
ATOM 508 C CA . GLY A 1 69 ? 5.881 3.256 -10.294 1.00 88.38 69 GLY A CA 1
ATOM 509 C C . GLY A 1 69 ? 5.149 4.380 -9.540 1.00 88.38 69 GLY A C 1
ATOM 510 O O . GLY A 1 69 ? 3.923 4.470 -9.636 1.00 88.38 69 GLY A O 1
ATOM 511 N N . PRO A 1 70 ? 5.857 5.284 -8.834 1.00 88.75 70 PRO A N 1
ATOM 512 C CA . PRO A 1 70 ? 5.224 6.357 -8.061 1.00 88.75 70 PRO A CA 1
ATOM 513 C C . PRO A 1 70 ? 4.417 7.349 -8.914 1.00 88.75 70 PRO A C 1
ATOM 515 O O . PRO A 1 70 ? 3.638 8.122 -8.366 1.00 88.75 70 PRO A O 1
ATOM 518 N N . ALA A 1 71 ? 4.538 7.308 -10.251 1.00 87.12 71 ALA A N 1
ATOM 519 C CA . ALA A 1 71 ? 3.703 8.101 -11.157 1.00 87.12 71 ALA A CA 1
ATOM 520 C C . ALA A 1 71 ? 2.213 7.883 -11.017 1.00 87.12 71 ALA A C 1
ATOM 522 O O . ALA A 1 71 ? 1.434 8.738 -11.423 1.00 87.12 71 ALA A O 1
ATOM 523 N N . ARG A 1 72 ? 1.851 6.707 -10.522 1.00 90.50 72 ARG A N 1
ATOM 524 C CA . ARG A 1 72 ? 0.482 6.228 -10.490 1.00 90.50 72 ARG A CA 1
ATOM 525 C C . ARG A 1 72 ? -0.249 6.640 -9.214 1.00 90.50 72 ARG A C 1
ATOM 527 O O . ARG A 1 72 ? -1.472 6.655 -9.201 1.00 90.50 72 ARG A O 1
ATOM 534 N N . LEU A 1 73 ? 0.487 7.039 -8.171 1.00 90.25 73 LEU A N 1
ATOM 535 C CA . LEU A 1 73 ? -0.082 7.430 -6.878 1.00 90.25 73 LEU A CA 1
ATOM 536 C C . LEU A 1 73 ? -1.113 8.569 -6.959 1.00 90.25 73 LEU A C 1
ATOM 538 O O . LEU A 1 73 ? -2.127 8.465 -6.272 1.00 90.25 73 LEU A O 1
ATOM 542 N N . PRO A 1 74 ? -0.949 9.617 -7.797 1.00 88.69 74 PRO A N 1
ATOM 543 C CA . PRO A 1 74 ? -1.933 10.694 -7.854 1.00 88.69 74 PRO A CA 1
ATOM 544 C C . PRO A 1 74 ? -3.342 10.234 -8.248 1.00 88.69 74 PRO A C 1
ATOM 546 O O . PRO A 1 74 ? -4.327 10.727 -7.709 1.00 88.69 74 PRO A O 1
ATOM 549 N N . ALA A 1 75 ? -3.459 9.248 -9.140 1.00 86.19 75 ALA A N 1
ATOM 550 C CA . ALA A 1 75 ? -4.757 8.709 -9.552 1.00 86.19 75 ALA A CA 1
ATOM 551 C C . ALA A 1 75 ? -5.478 7.951 -8.419 1.00 86.19 75 ALA A C 1
ATOM 553 O O . ALA A 1 75 ? -6.696 7.779 -8.455 1.00 86.19 75 ALA A O 1
ATOM 554 N N . MET A 1 76 ? -4.734 7.531 -7.395 1.00 88.94 76 MET A N 1
ATOM 555 C CA . MET A 1 76 ? -5.250 6.804 -6.236 1.00 88.94 76 MET A CA 1
ATOM 556 C C . MET A 1 76 ? -5.685 7.729 -5.099 1.00 88.94 76 MET A C 1
ATOM 558 O O . MET A 1 76 ? -6.279 7.266 -4.132 1.00 88.94 76 MET A O 1
ATOM 562 N N . ALA A 1 77 ? -5.421 9.030 -5.198 1.00 87.00 77 ALA A N 1
ATOM 563 C CA . ALA A 1 77 ? -5.732 9.974 -4.131 1.00 87.00 77 ALA A CA 1
ATOM 564 C C . ALA A 1 77 ? -7.222 10.098 -3.835 1.00 87.00 77 ALA A C 1
ATOM 566 O O . ALA A 1 77 ? -7.595 10.330 -2.695 1.00 87.00 77 ALA A O 1
ATOM 567 N N . ARG A 1 78 ? -8.068 9.858 -4.842 1.00 86.50 78 ARG A N 1
ATOM 568 C CA . ARG A 1 78 ? -9.524 9.773 -4.674 1.00 86.50 78 ARG A CA 1
ATOM 569 C C . ARG A 1 78 ? -9.975 8.642 -3.747 1.00 86.50 78 ARG A C 1
ATOM 571 O O . ARG A 1 78 ? -11.115 8.650 -3.331 1.00 86.50 78 ARG A O 1
ATOM 578 N N . LEU A 1 79 ? -9.115 7.649 -3.504 1.00 89.62 79 LEU A N 1
ATOM 579 C CA . LEU A 1 79 ? -9.401 6.546 -2.589 1.00 89.62 79 LEU A CA 1
ATOM 580 C C . LEU A 1 79 ? -8.972 6.882 -1.157 1.00 89.62 79 LEU A C 1
ATOM 582 O O . LEU A 1 79 ? -9.347 6.186 -0.221 1.00 89.62 79 LEU A O 1
ATOM 586 N N . LEU A 1 80 ? -8.151 7.920 -0.963 1.00 89.75 80 LEU A N 1
ATOM 587 C CA . LEU A 1 80 ? -7.848 8.398 0.381 1.00 89.75 80 LEU A CA 1
ATOM 588 C C . LEU A 1 80 ? -9.137 8.914 1.020 1.00 89.75 80 LEU A C 1
ATOM 590 O O . LEU A 1 80 ? -9.976 9.500 0.345 1.00 89.75 80 LEU A O 1
ATOM 594 N N . HIS A 1 81 ? -9.268 8.697 2.323 1.00 88.62 81 HIS A N 1
ATOM 595 C CA . HIS A 1 81 ? -10.463 9.003 3.114 1.00 88.62 81 HIS A CA 1
ATOM 596 C C . HIS A 1 81 ? -11.695 8.144 2.820 1.00 88.62 81 HIS A C 1
ATOM 598 O O . HIS A 1 81 ? -12.695 8.292 3.518 1.00 88.62 81 HIS A O 1
ATOM 604 N N . GLU A 1 82 ? -11.611 7.190 1.890 1.00 90.25 82 GLU A N 1
ATOM 605 C CA . GLU A 1 82 ? -12.655 6.181 1.752 1.00 90.25 82 GLU A CA 1
ATOM 606 C C . GLU A 1 82 ? -12.667 5.263 2.987 1.00 90.25 82 GLU A C 1
ATOM 608 O O . GLU A 1 82 ? -11.599 4.826 3.456 1.00 90.25 82 GLU A O 1
ATOM 613 N N . PRO A 1 83 ? -13.855 4.963 3.538 1.00 95.38 83 PRO A N 1
ATOM 614 C CA . PRO A 1 83 ? -13.981 4.026 4.635 1.00 95.38 83 PRO A CA 1
ATOM 615 C C . PRO A 1 83 ? -13.596 2.622 4.168 1.00 95.38 83 PRO A C 1
ATOM 617 O O . PRO A 1 83 ? -13.966 2.151 3.090 1.00 95.38 83 PRO A O 1
ATOM 620 N N . VAL A 1 84 ? -12.872 1.912 5.022 1.00 96.25 84 VAL A N 1
ATOM 621 C CA . VAL A 1 84 ? -12.610 0.492 4.847 1.00 96.25 84 VAL A CA 1
ATOM 622 C C . VAL A 1 84 ? -13.874 -0.255 5.262 1.00 96.25 84 VAL A C 1
ATOM 624 O O . VAL A 1 84 ? -14.229 -0.268 6.442 1.00 96.25 84 VAL A O 1
ATOM 627 N N . ALA A 1 85 ? -14.544 -0.863 4.282 1.00 95.31 85 ALA A N 1
ATOM 628 C CA . ALA A 1 85 ? -15.822 -1.555 4.456 1.00 95.31 85 ALA A CA 1
ATOM 629 C C . ALA A 1 85 ? -15.838 -2.480 5.685 1.00 95.31 85 ALA A C 1
ATOM 631 O O . ALA A 1 85 ? -14.884 -3.221 5.914 1.00 95.31 85 ALA A O 1
ATOM 632 N N . ASP A 1 86 ? -16.934 -2.436 6.448 1.00 95.56 86 ASP A N 1
ATOM 633 C CA . ASP A 1 86 ? -17.168 -3.252 7.649 1.00 95.56 86 ASP A CA 1
ATOM 634 C C . ASP A 1 86 ? -16.141 -3.045 8.778 1.00 95.56 86 ASP A C 1
ATOM 636 O O . ASP A 1 86 ? -15.951 -3.902 9.642 1.00 95.56 86 ASP A O 1
ATOM 640 N N . THR A 1 87 ? -15.461 -1.896 8.795 1.00 95.38 87 THR A N 1
ATOM 641 C CA . THR A 1 87 ? -14.525 -1.518 9.857 1.00 95.38 87 THR A CA 1
ATOM 642 C C . THR A 1 87 ? -14.714 -0.052 10.253 1.00 95.38 87 THR A C 1
ATOM 644 O O . THR A 1 87 ? -15.259 0.727 9.471 1.00 95.38 87 THR A O 1
ATOM 647 N N . PRO A 1 88 ? -14.229 0.374 11.432 1.00 95.56 88 PRO A N 1
ATOM 648 C CA . PRO A 1 88 ? -14.248 1.783 11.813 1.00 95.56 88 PRO A CA 1
ATOM 649 C C . PRO A 1 88 ? -13.111 2.590 11.165 1.00 95.56 88 PRO A C 1
ATOM 651 O O . PRO A 1 88 ? -12.845 3.698 11.611 1.00 95.56 88 PRO A O 1
ATOM 654 N N . TRP A 1 89 ? -12.380 2.051 10.185 1.00 97.06 89 TRP A N 1
ATOM 655 C CA . TRP A 1 89 ? -11.156 2.659 9.660 1.00 97.06 89 TRP A CA 1
ATOM 656 C C . TRP A 1 89 ? -11.383 3.383 8.331 1.00 97.06 89 TRP A C 1
ATOM 658 O O . TRP A 1 89 ? -12.199 2.956 7.522 1.00 97.06 89 TRP A O 1
ATOM 668 N N . PHE A 1 90 ? -10.589 4.415 8.051 1.00 96.00 90 PHE A N 1
ATOM 669 C CA . PHE A 1 90 ? -10.423 4.992 6.711 1.00 96.00 90 PHE A CA 1
ATOM 670 C C . PHE A 1 90 ? -8.939 5.133 6.361 1.00 96.00 90 PHE A C 1
ATOM 672 O O . PHE A 1 90 ? -8.080 5.172 7.249 1.00 96.00 90 PHE A O 1
ATOM 679 N N . VAL A 1 91 ? -8.619 5.231 5.068 1.00 94.88 91 VAL A N 1
ATOM 680 C CA . VAL A 1 91 ? -7.230 5.389 4.605 1.00 94.88 91 VAL A CA 1
ATOM 681 C C . VAL A 1 91 ? -6.796 6.852 4.701 1.00 94.88 91 VAL A C 1
ATOM 683 O O . VAL A 1 91 ? -7.098 7.660 3.829 1.00 94.88 91 VAL A O 1
ATOM 686 N N . ALA A 1 92 ? -6.060 7.199 5.754 1.00 93.94 92 ALA A N 1
ATOM 687 C CA . ALA A 1 92 ? -5.550 8.550 5.994 1.00 93.94 92 ALA A CA 1
ATOM 688 C C . ALA A 1 92 ? -4.258 8.864 5.223 1.00 93.94 92 ALA A C 1
ATOM 690 O O . ALA A 1 92 ? -3.902 10.025 5.042 1.00 93.94 92 ALA A O 1
ATOM 691 N N . GLY A 1 93 ? -3.526 7.840 4.783 1.00 93.38 93 GLY A N 1
ATOM 692 C CA . GLY A 1 93 ? -2.295 8.027 4.026 1.00 93.38 93 GLY A CA 1
ATOM 693 C C . GLY A 1 93 ? -1.891 6.789 3.243 1.00 93.38 93 GLY A C 1
ATOM 694 O O . GLY A 1 93 ? -2.195 5.663 3.640 1.00 93.38 93 GLY A O 1
ATOM 695 N N . LEU A 1 94 ? -1.181 7.024 2.141 1.00 94.69 94 LEU A N 1
ATOM 696 C CA . LEU A 1 94 ? -0.664 5.995 1.247 1.00 94.69 94 LEU A CA 1
ATOM 697 C C . LEU A 1 94 ? 0.778 6.318 0.840 1.00 94.69 94 LEU A C 1
ATOM 699 O O . LEU A 1 94 ? 1.078 7.422 0.381 1.00 94.69 94 LEU A O 1
ATOM 703 N N . GLU A 1 95 ? 1.651 5.323 0.951 1.00 95.44 95 GLU A N 1
ATOM 704 C CA . GLU A 1 95 ? 3.002 5.331 0.389 1.00 95.44 95 GLU A CA 1
ATOM 705 C C . GLU A 1 95 ? 3.221 4.081 -0.473 1.00 95.44 95 GLU A C 1
ATOM 707 O O . GLU A 1 95 ? 2.664 3.018 -0.204 1.00 95.44 95 GLU A O 1
ATOM 712 N N . LEU A 1 96 ? 4.062 4.196 -1.501 1.00 96.12 96 LEU A N 1
ATOM 713 C CA . LEU A 1 96 ? 4.557 3.086 -2.313 1.00 96.12 96 LEU A CA 1
ATOM 714 C C . LEU A 1 96 ? 6.011 2.803 -1.952 1.00 96.12 96 LEU A C 1
ATOM 716 O O . LEU A 1 96 ? 6.870 3.663 -2.123 1.00 96.12 96 LEU A O 1
ATOM 720 N N . ILE A 1 97 ? 6.314 1.574 -1.559 1.00 97.44 97 ILE A N 1
ATOM 721 C CA . ILE A 1 97 ? 7.679 1.068 -1.491 1.00 97.44 97 ILE A CA 1
ATOM 722 C C . ILE A 1 97 ? 8.014 0.378 -2.811 1.00 97.44 97 ILE A C 1
ATOM 724 O O . ILE A 1 97 ? 7.466 -0.675 -3.139 1.00 97.44 97 ILE A O 1
ATOM 728 N N . GLY A 1 98 ? 8.943 0.956 -3.568 1.00 96.50 98 GLY A N 1
ATOM 729 C CA . GLY A 1 98 ? 9.474 0.341 -4.778 1.00 96.50 98 GLY A CA 1
ATOM 730 C C . GLY A 1 98 ? 10.568 -0.675 -4.443 1.00 96.50 98 GLY A C 1
ATOM 731 O O . GLY A 1 98 ? 11.580 -0.303 -3.848 1.00 96.50 98 GLY A O 1
ATOM 732 N N . VAL A 1 99 ? 10.379 -1.939 -4.847 1.00 97.25 99 VAL A N 1
ATOM 733 C CA . VAL A 1 99 ? 11.348 -3.034 -4.634 1.00 97.25 99 VAL A CA 1
ATOM 734 C C . VAL A 1 99 ? 12.011 -3.439 -5.951 1.00 97.25 99 VAL A C 1
ATOM 736 O O . VAL A 1 99 ? 13.228 -3.365 -6.075 1.00 97.25 99 VAL A O 1
ATOM 739 N N . ALA A 1 100 ? 11.235 -3.780 -6.984 1.00 95.25 100 ALA A N 1
ATOM 740 C CA . ALA A 1 100 ? 11.768 -4.356 -8.225 1.00 95.25 100 ALA A CA 1
ATOM 741 C C . ALA A 1 100 ? 12.714 -3.435 -9.017 1.00 95.25 100 ALA A C 1
ATOM 743 O O . ALA A 1 100 ? 13.513 -3.915 -9.817 1.00 95.25 100 ALA A O 1
ATOM 744 N N . ARG A 1 101 ? 12.610 -2.114 -8.833 1.00 92.25 101 ARG A N 1
ATOM 745 C CA . ARG A 1 101 ? 13.400 -1.106 -9.563 1.00 92.25 101 ARG A CA 1
ATOM 746 C C . ARG A 1 101 ? 14.363 -0.317 -8.677 1.00 92.25 101 ARG A C 1
ATOM 748 O O . ARG A 1 101 ? 15.046 0.567 -9.182 1.00 92.25 101 ARG A O 1
ATOM 755 N N . HIS A 1 102 ? 14.422 -0.614 -7.378 1.00 92.88 102 HIS A N 1
ATOM 756 C CA . HIS A 1 102 ? 15.244 0.138 -6.434 1.00 92.88 102 HIS A CA 1
ATOM 757 C C . HIS A 1 102 ? 16.049 -0.805 -5.544 1.00 92.88 102 HIS A C 1
ATOM 759 O O . HIS A 1 102 ? 15.495 -1.592 -4.778 1.00 92.88 102 HIS A O 1
ATOM 765 N N . HIS A 1 103 ? 17.373 -0.681 -5.618 1.00 94.81 103 HIS A N 1
ATOM 766 C CA . HIS A 1 103 ? 18.298 -1.343 -4.710 1.00 94.81 103 HIS A CA 1
ATOM 767 C C . HIS A 1 103 ? 19.219 -0.284 -4.080 1.00 94.81 103 HIS A C 1
ATOM 769 O O . HIS A 1 103 ? 20.070 0.261 -4.783 1.00 94.81 103 HIS A O 1
ATOM 775 N N . PRO A 1 104 ? 19.039 0.070 -2.790 1.00 96.19 104 PRO A N 1
ATOM 776 C CA . PRO A 1 104 ? 18.064 -0.480 -1.834 1.00 96.19 104 PRO A CA 1
ATOM 777 C C . PRO A 1 104 ? 16.608 -0.035 -2.115 1.00 96.19 104 PRO A C 1
ATOM 779 O O . PRO A 1 104 ? 16.422 0.969 -2.807 1.00 96.19 104 PRO A O 1
ATOM 782 N N . PRO A 1 105 ? 15.584 -0.716 -1.547 1.00 97.69 105 PRO A N 1
ATOM 783 C CA . PRO A 1 105 ? 14.188 -0.287 -1.654 1.00 97.69 105 PRO A CA 1
ATOM 784 C C . PRO A 1 105 ? 13.961 1.142 -1.140 1.00 97.69 105 PRO A C 1
ATOM 786 O O . PRO A 1 105 ? 14.610 1.581 -0.183 1.00 97.69 105 PRO A O 1
ATOM 789 N N . ARG A 1 106 ? 13.019 1.857 -1.761 1.00 96.69 106 ARG A N 1
ATOM 790 C CA . ARG A 1 106 ? 12.703 3.270 -1.476 1.00 96.69 106 ARG A CA 1
ATOM 791 C C . ARG A 1 106 ? 11.203 3.464 -1.300 1.00 96.69 106 ARG A C 1
ATOM 793 O O . ARG A 1 106 ? 10.434 2.842 -2.030 1.00 96.69 106 ARG A O 1
ATOM 800 N N . ALA A 1 107 ? 10.806 4.335 -0.374 1.00 95.81 107 ALA A N 1
ATOM 801 C CA . ALA A 1 107 ? 9.413 4.733 -0.184 1.00 95.81 107 ALA A CA 1
ATOM 802 C C . ALA A 1 107 ? 9.119 6.063 -0.894 1.00 95.81 107 ALA A C 1
ATOM 804 O O . ALA A 1 107 ? 9.915 7.004 -0.845 1.00 95.81 107 ALA A O 1
ATOM 805 N N . PHE A 1 108 ? 7.962 6.132 -1.541 1.00 93.12 108 PHE A N 1
ATOM 806 C CA . PHE A 1 108 ? 7.464 7.270 -2.302 1.00 93.12 108 PHE A CA 1
ATOM 807 C C . PHE A 1 108 ? 6.055 7.625 -1.823 1.00 93.12 108 PHE A C 1
ATOM 809 O O . PHE A 1 108 ? 5.231 6.736 -1.624 1.00 93.12 108 PHE A O 1
ATOM 816 N N . GLY A 1 109 ? 5.761 8.916 -1.689 1.00 87.50 109 GLY A N 1
ATOM 817 C CA . GLY A 1 109 ? 4.529 9.404 -1.059 1.00 87.50 109 GLY A CA 1
ATOM 818 C C . GLY A 1 109 ? 4.769 9.841 0.388 1.00 87.50 109 GLY A C 1
ATOM 819 O O . GLY A 1 109 ? 5.913 10.067 0.777 1.00 87.50 109 GLY A O 1
ATOM 820 N N . GLY A 1 110 ? 3.696 9.986 1.171 1.00 67.94 110 GLY A N 1
ATOM 821 C CA . GLY A 1 110 ? 3.803 10.150 2.629 1.00 67.94 110 GLY A CA 1
ATOM 822 C C . GLY A 1 110 ? 3.984 11.577 3.149 1.00 67.94 110 GLY A C 1
ATOM 823 O O . GLY A 1 110 ? 4.233 11.757 4.339 1.00 67.94 110 GLY A O 1
ATOM 824 N N . GLY A 1 111 ? 3.829 12.593 2.301 1.00 58.53 111 GLY A N 1
ATOM 825 C CA . GLY A 1 111 ? 3.654 13.974 2.745 1.00 58.53 111 GLY A CA 1
ATOM 826 C C . GLY A 1 111 ? 2.171 14.337 2.814 1.00 58.53 111 GLY A C 1
ATOM 827 O O . GLY A 1 111 ? 1.422 13.995 1.907 1.00 58.53 111 GLY A O 1
ATOM 828 N N . LEU A 1 112 ? 1.764 15.094 3.841 1.00 46.34 112 LEU A N 1
ATOM 829 C CA . LEU A 1 112 ? 0.500 15.855 3.839 1.00 46.34 112 LEU A CA 1
ATOM 830 C C . LEU A 1 112 ? 0.453 16.904 2.718 1.00 46.34 112 LEU A C 1
ATOM 832 O O . LEU A 1 112 ? -0.568 17.561 2.525 1.00 46.34 112 LEU A O 1
ATOM 836 N N . SER A 1 113 ? 1.560 17.115 2.003 1.00 45.97 113 SER A N 1
ATOM 837 C CA . SER A 1 113 ? 1.577 18.084 0.934 1.00 45.97 113 SER A CA 1
ATOM 838 C C . SER A 1 113 ? 0.959 17.475 -0.316 1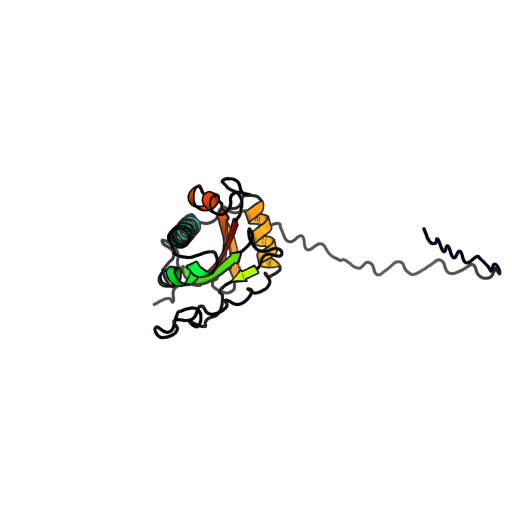.00 45.97 113 SER A C 1
ATOM 840 O O . SER A 1 113 ? 1.458 16.538 -0.944 1.00 45.97 113 SER A O 1
ATOM 842 N N . MET A 1 114 ? -0.150 18.086 -0.701 1.00 46.88 114 MET A N 1
ATOM 843 C CA . MET A 1 114 ? -0.775 17.977 -2.007 1.00 46.88 114 MET A CA 1
ATOM 844 C C . MET A 1 114 ? 0.176 18.370 -3.166 1.00 46.88 114 MET A C 1
ATOM 846 O O . MET A 1 114 ? -0.272 18.478 -4.300 1.00 46.88 114 MET A O 1
ATOM 850 N N . ASP A 1 115 ? 1.482 18.556 -2.931 1.00 49.34 115 ASP A N 1
ATOM 851 C CA . ASP A 1 115 ? 2.479 18.985 -3.921 1.00 49.34 115 ASP A CA 1
ATOM 852 C C . ASP A 1 115 ? 2.774 17.915 -4.985 1.00 49.34 115 ASP A C 1
ATOM 854 O O . ASP A 1 115 ? 3.433 18.192 -5.989 1.00 49.34 115 ASP A O 1
ATOM 858 N N . VAL A 1 116 ? 2.290 16.683 -4.788 1.00 49.84 116 VAL A N 1
ATOM 859 C CA . VAL A 1 116 ? 2.333 15.622 -5.808 1.00 49.84 116 VAL A CA 1
ATOM 860 C C . VAL A 1 116 ? 1.164 15.750 -6.799 1.00 49.84 116 VAL A C 1
ATOM 862 O O . VAL A 1 116 ? 1.225 15.194 -7.898 1.00 49.84 116 VAL A O 1
ATOM 865 N N . PHE A 1 117 ? 0.117 16.512 -6.464 1.00 50.31 117 PHE A N 1
ATOM 866 C CA . PHE A 1 117 ? -0.986 16.798 -7.376 1.00 50.31 117 PHE A CA 1
ATOM 867 C C . PHE A 1 117 ? -0.640 18.020 -8.214 1.00 50.31 117 PHE A C 1
ATOM 869 O O . PHE A 1 117 ? -0.356 19.099 -7.700 1.00 50.31 117 PHE A O 1
ATOM 876 N N . HIS A 1 118 ? -0.629 17.829 -9.531 1.00 48.25 118 HIS A N 1
ATOM 877 C CA . HIS A 1 118 ? -0.372 18.883 -10.499 1.00 48.25 118 HIS A CA 1
ATOM 878 C C . HIS A 1 118 ? -1.172 20.151 -10.177 1.00 48.25 118 HIS A C 1
ATOM 880 O O . HIS A 1 118 ? -2.401 20.121 -10.120 1.00 48.25 118 HIS A O 1
ATOM 886 N N . ARG A 1 119 ? -0.482 21.294 -10.081 1.00 51.41 119 ARG A N 1
ATOM 887 C CA . ARG A 1 119 ? -1.111 22.550 -10.489 1.00 51.41 119 ARG A CA 1
ATOM 888 C C . 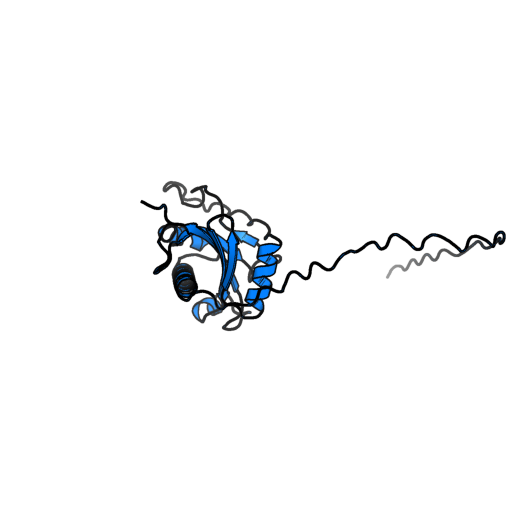ARG A 1 119 ? -1.416 22.412 -11.987 1.00 51.41 119 ARG A C 1
ATOM 890 O O . ARG A 1 119 ? -0.499 22.065 -12.730 1.00 51.41 119 ARG A O 1
ATOM 897 N N . PRO A 1 120 ? -2.646 22.694 -12.450 1.00 49.50 120 PRO A N 1
ATOM 898 C CA . PRO A 1 120 ? -3.037 22.555 -13.858 1.00 49.50 120 PRO A CA 1
ATOM 899 C C . PRO A 1 120 ? -2.166 23.318 -14.875 1.00 49.50 120 PRO A C 1
ATOM 901 O O . PRO A 1 120 ? -2.319 23.106 -16.070 1.00 49.50 120 PRO A O 1
ATOM 904 N N . ALA A 1 121 ? -1.274 24.205 -14.419 1.00 54.94 121 ALA A N 1
ATOM 905 C CA . ALA A 1 121 ? -0.413 25.039 -15.256 1.00 54.94 121 ALA A CA 1
ATOM 906 C C . ALA A 1 121 ? 1.009 24.479 -15.492 1.00 54.94 121 ALA A C 1
ATOM 908 O O . ALA A 1 121 ? 1.743 25.036 -16.307 1.00 54.94 121 ALA A O 1
ATOM 909 N N . ASP A 1 122 ? 1.419 23.400 -14.815 1.00 48.44 122 ASP A N 1
ATOM 910 C CA . ASP A 1 122 ? 2.789 22.879 -14.930 1.00 48.44 122 ASP A CA 1
ATOM 911 C C . ASP A 1 122 ? 2.883 21.796 -16.023 1.00 48.44 122 ASP A C 1
ATOM 913 O O . ASP A 1 122 ? 2.697 20.607 -15.767 1.00 48.44 122 ASP A O 1
ATOM 917 N N . ASN A 1 123 ? 3.214 22.206 -17.254 1.00 55.94 123 ASN A N 1
ATOM 918 C CA . ASN A 1 123 ? 3.444 21.306 -18.402 1.00 55.94 123 ASN A CA 1
ATOM 919 C C . ASN A 1 123 ? 4.806 20.584 -18.362 1.00 55.94 123 ASN A C 1
ATOM 921 O O . ASN A 1 123 ? 5.095 19.747 -19.218 1.00 55.94 123 ASN A O 1
ATOM 925 N N . ALA A 1 124 ? 5.673 20.920 -17.405 1.00 50.31 124 ALA A N 1
ATOM 926 C CA . ALA A 1 124 ? 6.988 20.309 -17.275 1.00 50.31 124 ALA A CA 1
ATOM 927 C C . ALA A 1 124 ? 6.912 19.057 -16.381 1.00 50.31 124 ALA A C 1
ATOM 929 O O . ALA A 1 124 ? 6.362 19.129 -15.276 1.00 50.31 124 ALA A O 1
ATOM 930 N N . PRO A 1 125 ? 7.496 17.915 -16.793 1.00 54.12 125 PRO A N 1
ATOM 931 C CA . PRO A 1 125 ? 7.696 16.785 -15.897 1.00 54.12 125 PRO A CA 1
ATOM 932 C C . PRO A 1 125 ? 8.536 17.250 -14.702 1.00 54.12 125 PRO A C 1
ATOM 934 O O . PRO A 1 125 ? 9.730 17.502 -14.844 1.00 54.12 125 PRO A O 1
ATOM 937 N N . ARG A 1 126 ? 7.931 17.391 -13.515 1.00 56.72 126 ARG A N 1
ATOM 938 C CA . ARG A 1 126 ? 8.720 17.558 -12.289 1.00 56.72 126 ARG A CA 1
ATOM 939 C C . ARG A 1 126 ? 9.595 16.319 -12.133 1.00 56.72 126 ARG A C 1
ATOM 941 O O . ARG A 1 126 ? 9.072 15.199 -12.131 1.00 56.72 126 ARG A O 1
ATOM 948 N N . GLU A 1 127 ? 10.901 16.520 -11.972 1.00 58.06 127 GLU A N 1
ATOM 949 C CA . GLU A 1 127 ? 11.783 15.472 -11.468 1.00 58.06 127 GLU A CA 1
ATOM 950 C C . GLU A 1 127 ? 11.198 14.986 -10.144 1.00 58.06 127 GLU A C 1
ATOM 952 O O . GLU A 1 127 ? 11.109 15.724 -9.160 1.00 58.06 127 GLU A O 1
ATOM 957 N N . ARG A 1 128 ? 10.692 13.753 -10.132 1.00 65.94 128 ARG A N 1
ATOM 958 C CA . ARG A 1 128 ? 10.169 13.184 -8.896 1.00 65.94 128 ARG A CA 1
ATOM 959 C C . ARG A 1 128 ? 11.340 12.912 -7.971 1.00 65.94 128 ARG A C 1
ATOM 961 O O . ARG A 1 128 ? 12.338 12.335 -8.393 1.00 65.94 128 ARG A O 1
ATOM 968 N N . GLY A 1 129 ? 11.185 13.301 -6.707 1.00 73.94 129 GLY A N 1
ATOM 969 C CA . GLY A 1 129 ? 12.189 13.049 -5.682 1.00 73.94 129 GLY A CA 1
ATOM 970 C C . GLY A 1 129 ? 12.574 11.568 -5.622 1.00 73.94 129 GLY A C 1
ATOM 971 O O . GLY A 1 129 ? 11.747 10.686 -5.860 1.00 73.94 129 GLY A O 1
ATOM 972 N N . ALA A 1 130 ? 13.828 11.296 -5.261 1.00 86.50 130 ALA A N 1
ATOM 973 C CA . ALA A 1 130 ? 14.444 9.964 -5.261 1.00 86.50 130 ALA A CA 1
ATOM 974 C C . ALA A 1 130 ? 13.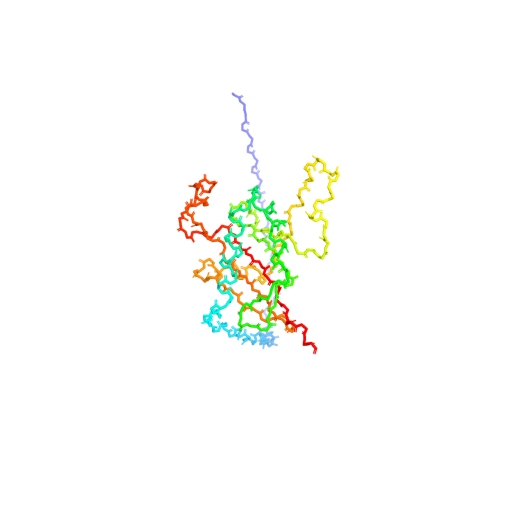805 8.926 -4.302 1.00 86.50 130 ALA A C 1
ATOM 976 O O . ALA A 1 130 ? 14.292 7.799 -4.193 1.00 86.50 130 ALA A O 1
ATOM 977 N N . GLY A 1 131 ? 12.724 9.292 -3.608 1.00 90.69 131 GLY A N 1
ATOM 978 C CA . GLY A 1 131 ? 12.113 8.512 -2.540 1.00 90.69 131 GLY A CA 1
ATOM 979 C C . GLY A 1 131 ? 12.941 8.554 -1.257 1.00 90.69 131 GLY A C 1
ATOM 980 O O . GLY A 1 131 ? 14.170 8.678 -1.268 1.00 90.69 131 GLY A O 1
ATOM 981 N N . ARG A 1 132 ? 12.267 8.435 -0.113 1.00 95.12 132 ARG A N 1
ATOM 982 C CA . ARG A 1 132 ? 12.952 8.316 1.176 1.00 95.12 132 ARG A CA 1
ATOM 983 C C . ARG A 1 132 ? 13.494 6.899 1.360 1.00 95.12 132 ARG A C 1
ATOM 985 O O . ARG A 1 132 ? 13.016 5.936 0.753 1.00 95.12 132 ARG A O 1
ATOM 992 N N . ALA A 1 133 ? 14.501 6.759 2.216 1.00 96.75 133 ALA A N 1
ATOM 993 C CA . ALA A 1 133 ? 14.888 5.441 2.706 1.00 96.75 133 ALA A CA 1
ATOM 994 C C . ALA A 1 133 ? 13.718 4.806 3.481 1.00 96.75 133 ALA A C 1
ATOM 996 O O . ALA A 1 133 ? 12.961 5.505 4.162 1.00 96.75 133 ALA A O 1
ATOM 997 N N . ILE A 1 134 ? 13.577 3.484 3.368 1.00 97.62 134 ILE A N 1
ATOM 998 C CA . ILE A 1 134 ? 12.604 2.741 4.172 1.00 97.62 134 ILE A CA 1
ATOM 999 C C . ILE A 1 134 ? 13.084 2.602 5.622 1.00 97.62 134 ILE A C 1
ATOM 1001 O O . ILE A 1 134 ? 14.289 2.479 5.873 1.00 97.62 134 ILE A O 1
ATOM 1005 N N . THR A 1 135 ? 12.151 2.591 6.571 1.00 97.00 135 THR A N 1
ATOM 1006 C CA . THR A 1 135 ? 12.441 2.416 8.000 1.00 97.00 135 THR A CA 1
ATOM 1007 C C . THR A 1 135 ? 12.798 0.961 8.336 1.00 97.00 135 THR A C 1
ATOM 1009 O O . THR A 1 135 ? 12.711 0.053 7.497 1.00 97.00 135 THR A O 1
ATOM 1012 N N . ALA A 1 136 ? 13.230 0.707 9.575 1.00 96.69 136 ALA A N 1
ATOM 1013 C CA . ALA A 1 136 ? 13.533 -0.648 10.039 1.00 96.69 136 ALA A CA 1
ATOM 1014 C C . ALA A 1 136 ? 12.274 -1.536 10.083 1.00 96.69 136 ALA A C 1
ATOM 1016 O O . ALA A 1 136 ? 12.330 -2.714 9.715 1.00 96.69 136 ALA A O 1
ATOM 1017 N N . GLU A 1 137 ? 11.141 -0.956 10.477 1.00 96.31 137 GLU A N 1
ATOM 1018 C CA . GLU A 1 137 ? 9.827 -1.596 10.543 1.00 96.31 137 GLU A CA 1
ATOM 1019 C C . GLU A 1 137 ? 9.331 -1.952 9.141 1.00 96.31 137 GLU A C 1
ATOM 1021 O O . GLU A 1 137 ? 8.914 -3.082 8.904 1.00 96.31 137 GLU A O 1
ATOM 1026 N N . GLU A 1 138 ? 9.459 -1.034 8.180 1.00 97.69 138 GLU A N 1
ATOM 1027 C CA . GLU A 1 138 ? 9.102 -1.286 6.779 1.00 97.69 138 GLU A CA 1
ATOM 1028 C C . GLU A 1 138 ? 9.957 -2.400 6.181 1.00 97.69 138 GLU A C 1
ATOM 1030 O O . GLU A 1 138 ? 9.441 -3.316 5.545 1.00 97.69 138 GLU A O 1
ATOM 1035 N N . ARG A 1 139 ? 11.266 -2.395 6.453 1.00 98.19 139 ARG A N 1
ATOM 1036 C CA . ARG A 1 139 ? 12.161 -3.475 6.021 1.00 98.19 139 ARG A CA 1
ATOM 1037 C C . ARG A 1 139 ? 11.773 -4.820 6.632 1.00 98.19 139 ARG A C 1
ATOM 1039 O O . ARG A 1 139 ? 11.972 -5.852 5.996 1.00 98.19 139 ARG A O 1
ATOM 1046 N N . ARG A 1 140 ? 11.274 -4.831 7.871 1.00 97.00 140 ARG A N 1
ATOM 1047 C CA . ARG A 1 140 ? 10.755 -6.043 8.517 1.00 97.00 140 ARG A CA 1
ATOM 1048 C C . ARG A 1 140 ? 9.482 -6.520 7.831 1.00 97.00 140 ARG A C 1
ATOM 1050 O O . ARG A 1 140 ? 9.439 -7.682 7.447 1.00 97.00 140 ARG A O 1
ATOM 1057 N N . ALA A 1 141 ? 8.530 -5.619 7.600 1.00 96.81 141 ALA A N 1
ATOM 1058 C CA . ALA A 1 141 ? 7.301 -5.930 6.884 1.00 96.81 141 ALA A CA 1
ATOM 1059 C C . ALA A 1 141 ? 7.589 -6.496 5.485 1.00 96.81 141 ALA A C 1
ATOM 1061 O O . ALA A 1 141 ? 7.026 -7.521 5.126 1.00 96.81 141 ALA A O 1
ATOM 1062 N N . LEU A 1 142 ? 8.537 -5.922 4.732 1.00 98.19 142 LEU A N 1
ATOM 1063 C CA . LEU A 1 142 ? 8.931 -6.461 3.425 1.00 98.19 142 LEU A CA 1
ATOM 1064 C C . LEU A 1 142 ? 9.448 -7.902 3.496 1.00 98.19 142 LEU A C 1
ATOM 1066 O O . LEU A 1 142 ? 9.164 -8.671 2.590 1.00 98.19 142 LEU A O 1
ATOM 1070 N N . ARG A 1 143 ? 10.183 -8.292 4.546 1.00 97.50 143 ARG A N 1
ATOM 1071 C CA . ARG A 1 143 ? 10.625 -9.692 4.704 1.00 97.50 143 ARG A CA 1
ATOM 1072 C C . ARG A 1 143 ? 9.457 -10.630 4.980 1.00 97.50 143 ARG A C 1
ATOM 1074 O O . ARG A 1 143 ? 9.439 -11.749 4.484 1.00 97.50 143 ARG A O 1
ATOM 1081 N N . ASP A 1 144 ? 8.502 -10.182 5.786 1.00 95.88 144 ASP A N 1
ATOM 1082 C CA . ASP A 1 144 ? 7.314 -10.967 6.107 1.00 95.88 144 ASP A CA 1
ATOM 1083 C C . ASP A 1 144 ? 6.405 -11.132 4.870 1.00 95.88 144 ASP A C 1
ATOM 1085 O O . ASP A 1 144 ? 5.910 -12.231 4.607 1.00 95.88 144 ASP A O 1
ATOM 1089 N N . LEU A 1 145 ? 6.278 -10.080 4.054 1.00 96.88 145 LEU A N 1
ATOM 1090 C CA . LEU A 1 145 ? 5.614 -10.115 2.751 1.00 96.88 145 LEU A CA 1
ATOM 1091 C C . LEU A 1 145 ? 6.352 -11.008 1.746 1.00 96.88 145 LEU A C 1
ATOM 1093 O O . LEU A 1 145 ? 5.726 -11.838 1.092 1.00 96.88 145 LEU A O 1
ATOM 1097 N N . ASP A 1 146 ? 7.675 -10.905 1.643 1.00 97.00 146 ASP A N 1
ATOM 1098 C CA . ASP A 1 146 ? 8.484 -11.771 0.774 1.00 97.00 146 ASP A CA 1
ATOM 1099 C C . ASP A 1 146 ? 8.306 -13.257 1.133 1.00 97.00 146 ASP A C 1
ATOM 1101 O O . ASP A 1 146 ? 8.130 -14.099 0.258 1.00 97.00 146 ASP A O 1
ATOM 1105 N N . ALA A 1 147 ? 8.176 -13.562 2.430 1.00 96.06 147 ALA A N 1
ATOM 1106 C CA . ALA A 1 147 ? 7.876 -14.898 2.951 1.00 96.06 147 ALA A CA 1
ATOM 1107 C C . ALA A 1 147 ? 6.427 -15.384 2.706 1.00 96.06 147 ALA A C 1
ATOM 1109 O O . ALA A 1 147 ? 5.986 -16.348 3.335 1.00 96.06 147 ALA A O 1
ATOM 1110 N N . GLY A 1 148 ? 5.677 -14.722 1.824 1.00 95.25 148 GLY A N 1
ATOM 1111 C CA . GLY A 1 148 ? 4.360 -15.153 1.357 1.00 95.25 148 GLY A CA 1
ATOM 1112 C C . GLY A 1 148 ? 3.174 -14.483 2.046 1.00 95.25 148 GLY A C 1
ATOM 1113 O O . GLY A 1 148 ? 2.037 -14.716 1.637 1.00 95.25 148 GLY A O 1
ATOM 1114 N N . GLN A 1 149 ? 3.386 -13.619 3.045 1.00 96.25 149 GLN A N 1
ATOM 1115 C CA . GLN A 1 149 ? 2.266 -12.860 3.603 1.00 96.25 149 GLN A CA 1
ATOM 1116 C C . GLN A 1 149 ? 1.700 -11.885 2.565 1.00 96.25 149 GLN A C 1
ATOM 1118 O O . GLN A 1 149 ? 2.417 -11.348 1.714 1.00 96.25 149 GLN A O 1
ATOM 1123 N N . ARG A 1 150 ? 0.384 -11.664 2.626 1.00 96.69 150 ARG A N 1
ATOM 1124 C CA . ARG A 1 150 ? -0.289 -10.655 1.797 1.00 96.69 150 ARG A CA 1
ATOM 1125 C C . ARG A 1 150 ? -0.239 -9.279 2.447 1.00 96.69 150 ARG A C 1
ATOM 1127 O O . ARG A 1 150 ? 0.057 -8.308 1.761 1.00 96.69 150 ARG A O 1
ATOM 1134 N N . LEU A 1 151 ? -0.483 -9.222 3.758 1.00 97.88 151 LEU A N 1
ATOM 1135 C CA . LEU A 1 151 ? -0.487 -8.002 4.561 1.00 97.88 151 LEU A CA 1
ATOM 1136 C C . LEU A 1 151 ? 0.296 -8.198 5.861 1.00 97.88 151 LEU A C 1
ATOM 1138 O O . LEU A 1 151 ? 0.272 -9.276 6.452 1.00 97.88 151 LEU A O 1
ATOM 1142 N N . VAL A 1 152 ? 0.906 -7.116 6.333 1.00 96.69 152 VAL A N 1
ATOM 1143 C CA . VAL A 1 152 ? 1.452 -6.964 7.683 1.00 96.69 152 VAL A CA 1
ATOM 1144 C C . VAL A 1 152 ? 0.697 -5.821 8.351 1.00 96.69 152 VAL A C 1
ATOM 1146 O O . VAL A 1 152 ? 0.710 -4.703 7.842 1.00 96.69 152 VAL A O 1
ATOM 1149 N N . VAL A 1 153 ? 0.025 -6.095 9.468 1.00 96.75 153 VAL A N 1
ATOM 1150 C CA . VAL A 1 153 ? -0.788 -5.112 10.201 1.00 96.75 153 VAL A CA 1
ATOM 1151 C C . VAL A 1 153 ? -0.128 -4.828 11.543 1.00 96.75 153 VAL A C 1
ATOM 1153 O O . VAL A 1 153 ? 0.141 -5.751 12.311 1.00 96.75 153 VAL A O 1
ATOM 1156 N N . VAL A 1 154 ? 0.138 -3.556 11.825 1.00 95.62 154 VAL A N 1
ATOM 1157 C CA . VAL A 1 154 ? 0.777 -3.099 13.062 1.00 95.62 154 VAL A CA 1
ATOM 1158 C C . VAL A 1 154 ? -0.067 -1.972 13.660 1.00 95.62 154 VAL A C 1
ATOM 1160 O O . VAL A 1 154 ? -0.336 -1.000 12.956 1.00 95.62 154 VAL A O 1
ATOM 1163 N N . PRO A 1 155 ? -0.492 -2.057 14.932 1.00 95.75 155 PRO A N 1
ATOM 1164 C CA . PRO A 1 155 ? -1.129 -0.931 15.611 1.00 95.75 155 PRO A CA 1
ATOM 1165 C C . PRO A 1 155 ? -0.219 0.304 15.624 1.00 95.75 155 PRO A C 1
ATOM 1167 O O . PRO A 1 155 ? 0.978 0.193 15.886 1.00 95.75 155 PRO A O 1
ATOM 1170 N N . GLU A 1 156 ? -0.780 1.482 15.355 1.00 93.88 156 GLU A N 1
ATOM 1171 C CA . GLU A 1 156 ? -0.047 2.751 15.335 1.00 93.88 156 GLU A CA 1
ATOM 1172 C C . GLU A 1 156 ? -0.903 3.864 15.955 1.00 93.88 156 GLU A C 1
ATOM 1174 O O . GLU A 1 156 ? -1.810 4.408 15.325 1.00 93.88 156 GLU A O 1
ATOM 1179 N N . GLY A 1 157 ? -0.620 4.205 17.217 1.00 94.50 157 GLY A N 1
ATOM 1180 C CA . GLY A 1 157 ? -1.439 5.150 17.979 1.00 94.50 157 GLY A CA 1
ATOM 1181 C C . GLY A 1 157 ? -2.881 4.652 18.117 1.00 94.50 157 GLY A C 1
ATOM 1182 O O . GLY A 1 157 ? -3.105 3.528 18.556 1.00 94.50 157 GLY A O 1
ATOM 1183 N N . ALA A 1 158 ? -3.849 5.483 17.723 1.00 94.50 158 ALA A N 1
ATOM 1184 C CA . ALA A 1 158 ? -5.267 5.114 17.670 1.00 94.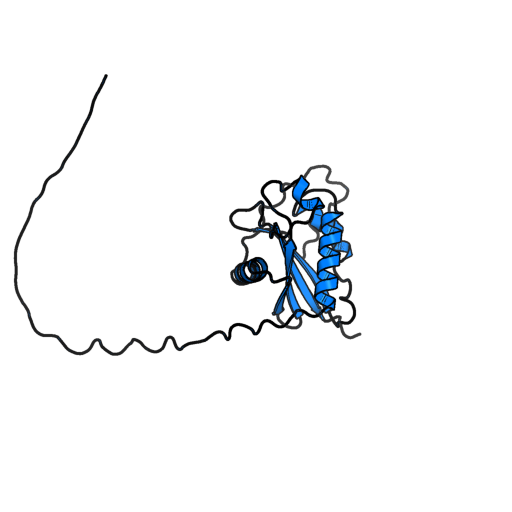50 158 ALA A CA 1
ATOM 1185 C C . ALA A 1 158 ? -5.666 4.384 16.372 1.00 94.50 158 ALA A C 1
ATOM 1187 O O . ALA A 1 158 ? -6.832 4.041 16.205 1.00 94.50 158 ALA A O 1
ATOM 1188 N N . GLY A 1 159 ? -4.730 4.202 15.439 1.00 96.44 159 GLY A N 1
ATOM 1189 C CA . GLY A 1 159 ? -4.969 3.655 14.110 1.00 96.44 159 GLY A CA 1
ATOM 1190 C C . GLY A 1 159 ? -4.174 2.384 13.824 1.00 96.44 159 GLY A C 1
ATOM 1191 O O . GLY A 1 159 ? -3.659 1.714 14.723 1.00 96.44 159 GLY A O 1
ATOM 1192 N N . LEU A 1 160 ? -4.056 2.065 12.536 1.00 96.75 160 LEU A N 1
ATOM 1193 C CA . LEU A 1 160 ? -3.287 0.924 12.044 1.00 96.75 160 LEU A CA 1
ATOM 1194 C C . LEU A 1 160 ? -2.303 1.377 10.970 1.00 96.75 160 LEU A C 1
ATOM 1196 O O . LEU A 1 160 ? -2.647 2.148 10.077 1.00 96.75 160 LEU A O 1
ATOM 1200 N N . ARG A 1 161 ? -1.104 0.808 10.988 1.00 97.00 161 ARG A N 1
ATOM 1201 C CA . ARG A 1 161 ? -0.213 0.780 9.835 1.00 97.00 161 ARG A CA 1
ATOM 1202 C C . ARG A 1 161 ? -0.348 -0.570 9.150 1.00 97.00 161 ARG A C 1
ATOM 1204 O O . ARG A 1 161 ? -0.108 -1.610 9.763 1.00 97.00 161 ARG A O 1
ATOM 1211 N N . VAL A 1 162 ? -0.725 -0.559 7.878 1.00 97.50 162 VAL A N 1
ATOM 1212 C CA . VAL A 1 162 ? -0.877 -1.779 7.077 1.00 97.50 162 VAL A CA 1
ATOM 1213 C C . VAL A 1 162 ? 0.133 -1.738 5.944 1.00 97.50 162 VAL A C 1
ATOM 1215 O O . VAL A 1 162 ? 0.178 -0.763 5.206 1.00 97.50 162 VAL A O 1
ATOM 1218 N N . THR A 1 163 ? 0.925 -2.791 5.774 1.00 98.25 163 THR A N 1
ATOM 1219 C CA . THR A 1 163 ? 1.838 -2.931 4.635 1.00 98.25 163 THR A CA 1
ATOM 1220 C C . THR A 1 163 ? 1.384 -4.102 3.779 1.00 98.25 163 THR A C 1
ATOM 1222 O O . THR A 1 163 ? 1.335 -5.224 4.276 1.00 98.25 163 THR A O 1
ATOM 1225 N N . GLY A 1 164 ? 1.045 -3.860 2.513 1.00 98.31 164 GLY A N 1
ATOM 1226 C CA . GLY A 1 164 ? 0.523 -4.885 1.603 1.00 98.31 164 GLY A CA 1
ATOM 1227 C C . GLY A 1 164 ? 1.385 -5.096 0.368 1.00 98.31 164 GLY A C 1
ATOM 1228 O O . GLY A 1 164 ? 1.832 -4.124 -0.240 1.00 98.31 164 GLY A O 1
ATOM 1229 N N . ALA A 1 165 ? 1.631 -6.355 0.003 1.00 98.44 165 ALA A N 1
ATOM 1230 C CA . ALA A 1 165 ? 2.511 -6.715 -1.107 1.00 98.44 165 ALA A CA 1
ATOM 1231 C C . ALA A 1 165 ? 1.875 -6.451 -2.476 1.00 98.44 165 ALA A C 1
ATOM 1233 O O . ALA A 1 165 ? 0.811 -6.969 -2.788 1.00 98.44 165 ALA A O 1
ATOM 1234 N N . ILE A 1 166 ? 2.604 -5.766 -3.354 1.00 98.25 166 ILE A N 1
ATOM 1235 C CA . ILE A 1 166 ? 2.276 -5.711 -4.780 1.00 98.25 166 ILE A CA 1
ATOM 1236 C C . ILE A 1 166 ? 3.023 -6.862 -5.444 1.00 98.25 166 ILE A C 1
ATOM 1238 O O . ILE A 1 166 ? 4.252 -6.821 -5.562 1.00 98.25 166 ILE A O 1
ATOM 1242 N N . ARG A 1 167 ? 2.294 -7.906 -5.835 1.00 98.19 167 ARG A N 1
ATOM 1243 C CA . ARG A 1 167 ? 2.859 -9.082 -6.505 1.00 98.19 167 ARG A CA 1
ATOM 1244 C C . ARG A 1 167 ? 2.671 -8.990 -8.010 1.00 98.19 167 ARG A C 1
ATOM 1246 O O . ARG A 1 167 ? 1.721 -8.375 -8.477 1.00 98.19 167 ARG A O 1
ATOM 1253 N N . ALA A 1 168 ? 3.583 -9.597 -8.757 1.00 97.88 168 ALA A N 1
ATOM 1254 C CA . ALA A 1 168 ? 3.500 -9.643 -10.206 1.00 97.88 168 ALA A CA 1
ATOM 1255 C C . ALA A 1 168 ? 2.292 -10.482 -10.655 1.00 97.88 168 ALA A C 1
ATOM 1257 O O . ALA A 1 168 ? 2.296 -11.702 -10.480 1.00 97.88 168 ALA A O 1
ATOM 1258 N N . GLY A 1 169 ? 1.285 -9.825 -11.228 1.00 96.50 169 GLY A N 1
ATOM 1259 C CA . GLY A 1 169 ? 0.282 -10.434 -12.106 1.00 96.50 169 GLY A CA 1
ATOM 1260 C C . GLY A 1 169 ? 0.723 -10.402 -13.573 1.00 96.50 169 GLY A C 1
ATOM 1261 O O . GLY A 1 169 ? 1.802 -9.890 -13.894 1.00 96.50 169 GLY A O 1
ATOM 1262 N N . ASP A 1 170 ? -0.108 -10.919 -14.474 1.00 96.62 170 ASP A N 1
ATOM 1263 C CA . ASP A 1 170 ? 0.188 -10.986 -15.913 1.00 96.62 170 ASP A CA 1
ATOM 1264 C C . ASP A 1 170 ? 0.446 -9.595 -16.515 1.00 96.62 170 ASP A C 1
ATOM 1266 O O . ASP A 1 170 ? 1.387 -9.392 -17.287 1.00 96.62 170 ASP A O 1
ATOM 1270 N N . GLU A 1 171 ? -0.321 -8.597 -16.078 1.00 94.00 171 GLU A N 1
ATOM 1271 C CA . GLU A 1 171 ? -0.183 -7.194 -16.462 1.00 94.00 171 GLU A CA 1
ATOM 1272 C C . GLU A 1 171 ? 1.169 -6.586 -16.057 1.00 94.00 171 GLU A C 1
ATOM 1274 O O . GLU A 1 171 ? 1.663 -5.644 -16.684 1.00 94.00 171 GLU A O 1
ATOM 1279 N N . CYS A 1 172 ? 1.799 -7.129 -15.013 1.00 94.56 172 CYS A N 1
ATOM 1280 C CA . CYS A 1 172 ? 3.069 -6.636 -14.503 1.00 94.56 172 CYS A CA 1
ATOM 1281 C C . CYS A 1 172 ? 4.253 -7.179 -15.320 1.00 94.56 172 CYS A C 1
ATOM 1283 O O . CYS A 1 172 ? 5.249 -6.474 -15.531 1.00 94.56 172 CYS A O 1
ATOM 1285 N N . LEU A 1 173 ? 4.153 -8.425 -15.796 1.00 95.88 173 LEU A N 1
ATOM 1286 C CA . LEU A 1 173 ? 5.245 -9.157 -16.449 1.00 95.88 173 LEU A CA 1
ATOM 1287 C C . LEU A 1 173 ? 5.651 -8.564 -17.805 1.00 95.88 173 LEU A C 1
ATOM 1289 O O . LEU A 1 173 ? 6.799 -8.718 -18.221 1.00 95.88 173 LEU A O 1
ATOM 1293 N N . GLY A 1 174 ? 4.772 -7.794 -18.457 1.00 92.12 174 GLY A N 1
ATOM 1294 C CA . GLY A 1 174 ? 5.113 -7.074 -19.690 1.00 92.12 174 GLY A CA 1
ATOM 1295 C C . GLY A 1 174 ? 6.285 -6.095 -19.516 1.00 92.12 174 GLY A C 1
ATOM 1296 O O . GLY A 1 174 ? 7.178 -6.022 -20.370 1.00 92.12 174 GLY A O 1
ATOM 1297 N N . CYS A 1 175 ? 6.316 -5.393 -18.378 1.00 90.06 175 CYS A N 1
ATOM 1298 C CA . CYS A 1 175 ? 7.352 -4.416 -18.015 1.00 90.06 175 CYS A CA 1
ATOM 1299 C C . CYS A 1 175 ? 8.440 -4.998 -17.093 1.00 90.06 175 CYS A C 1
ATOM 1301 O O . CYS A 1 175 ? 9.560 -4.475 -17.045 1.00 90.06 175 CYS A O 1
ATOM 1303 N N . HIS A 1 176 ? 8.113 -6.064 -16.360 1.00 93.50 176 HIS A N 1
ATOM 1304 C CA . HIS A 1 176 ? 8.972 -6.742 -15.389 1.00 93.50 176 HIS A CA 1
ATOM 1305 C C . HIS A 1 176 ? 9.323 -8.158 -15.861 1.00 93.50 176 HIS A C 1
ATOM 1307 O O . HIS A 1 176 ? 9.029 -9.144 -15.193 1.00 93.50 176 HIS A O 1
ATOM 1313 N N . ARG A 1 177 ? 9.952 -8.257 -17.037 1.00 95.50 177 ARG A N 1
ATOM 1314 C CA . ARG A 1 177 ? 10.253 -9.538 -17.706 1.00 95.50 177 ARG A CA 1
ATOM 1315 C C . ARG A 1 177 ? 11.260 -10.417 -16.959 1.00 95.50 177 ARG A C 1
ATOM 1317 O O . ARG A 1 177 ? 11.370 -11.600 -17.248 1.00 95.50 177 ARG A O 1
ATOM 1324 N N . ASP A 1 178 ? 12.009 -9.835 -16.027 1.00 96.06 178 ASP A N 1
ATOM 1325 C CA . ASP A 1 178 ? 12.939 -10.535 -15.139 1.00 96.06 178 ASP A CA 1
ATOM 1326 C C . ASP A 1 178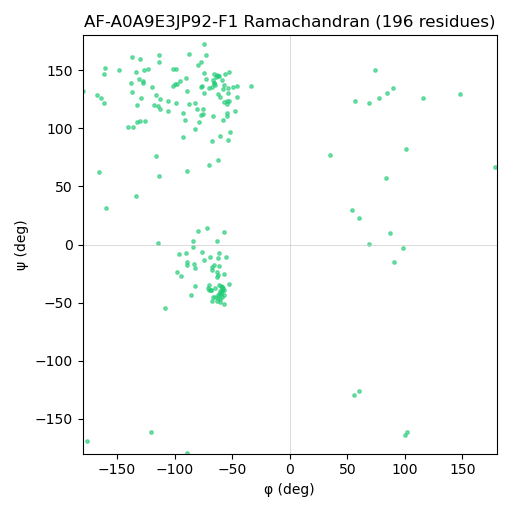 ? 12.254 -11.131 -13.895 1.00 96.06 178 ASP A C 1
ATOM 1328 O O . ASP A 1 178 ? 12.932 -11.665 -13.018 1.00 96.06 178 ASP A O 1
ATOM 1332 N N . LYS A 1 179 ? 10.926 -11.008 -13.795 1.00 97.62 179 LYS A N 1
ATOM 1333 C CA . LYS A 1 179 ? 10.107 -11.486 -12.678 1.00 97.62 179 LYS A CA 1
ATOM 1334 C C . LYS A 1 179 ? 9.188 -12.618 -13.119 1.00 97.62 179 LYS A C 1
ATOM 1336 O O . LYS A 1 179 ? 8.961 -12.838 -14.307 1.00 97.62 179 LYS A O 1
ATOM 1341 N N . ARG A 1 180 ? 8.665 -13.347 -12.140 1.00 97.94 180 ARG A N 1
ATOM 1342 C CA . ARG A 1 180 ? 7.673 -14.415 -12.295 1.00 97.94 180 ARG A CA 1
ATOM 1343 C C . ARG A 1 180 ? 6.360 -14.004 -11.647 1.00 97.94 180 ARG A C 1
ATOM 1345 O O . ARG A 1 180 ? 6.349 -13.171 -10.743 1.00 97.94 180 ARG A O 1
ATOM 1352 N N . ALA A 1 181 ? 5.262 -14.614 -12.088 1.00 97.50 181 ALA A N 1
ATOM 1353 C CA . ALA A 1 181 ? 3.971 -14.438 -11.436 1.00 97.50 181 ALA A CA 1
ATOM 1354 C C . ALA A 1 181 ? 4.086 -14.750 -9.931 1.00 97.50 181 ALA A C 1
ATOM 1356 O O . ALA A 1 181 ? 4.647 -15.776 -9.545 1.00 97.50 181 ALA A O 1
ATOM 1357 N N . GLY A 1 182 ? 3.586 -13.845 -9.088 1.00 97.44 182 GLY A N 1
ATOM 1358 C CA . GLY A 1 182 ? 3.663 -13.938 -7.626 1.00 97.44 182 GLY A CA 1
ATOM 1359 C C . GLY A 1 182 ? 4.894 -13.289 -6.974 1.00 97.44 182 GLY A C 1
ATOM 1360 O O . GLY A 1 182 ? 4.850 -13.033 -5.762 1.00 97.44 182 GLY A O 1
ATOM 1361 N N . ASP A 1 183 ? 5.945 -12.957 -7.737 1.00 97.94 183 ASP A N 1
ATOM 1362 C CA . ASP A 1 183 ? 7.118 -12.242 -7.215 1.00 97.94 183 ASP A CA 1
ATOM 1363 C C . ASP A 1 183 ? 6.706 -10.887 -6.625 1.00 97.94 183 ASP A C 1
ATOM 1365 O O . ASP A 1 183 ? 5.864 -10.179 -7.182 1.00 97.94 183 ASP A O 1
ATOM 1369 N N . MET A 1 184 ? 7.318 -10.484 -5.509 1.00 97.88 184 MET A N 1
ATOM 1370 C CA . MET A 1 184 ? 7.054 -9.179 -4.901 1.00 97.88 184 MET A CA 1
ATOM 1371 C C . MET A 1 184 ? 7.738 -8.058 -5.700 1.00 97.88 184 MET A C 1
ATOM 1373 O O . MET A 1 184 ? 8.964 -7.980 -5.783 1.00 97.88 184 MET A O 1
ATOM 1377 N N . LEU A 1 185 ? 6.941 -7.149 -6.265 1.00 97.88 185 LEU A N 1
ATOM 1378 C CA . LEU A 1 185 ? 7.416 -6.002 -7.049 1.00 97.88 185 LEU A CA 1
ATOM 1379 C C . LEU A 1 185 ? 7.555 -4.724 -6.219 1.00 97.88 185 LEU A C 1
ATOM 1381 O O . LEU A 1 185 ? 8.372 -3.848 -6.525 1.00 97.88 185 LEU A O 1
ATOM 1385 N N . GLY A 1 186 ? 6.761 -4.624 -5.161 1.00 98.06 186 GLY A N 1
ATOM 1386 C CA . GLY A 1 186 ? 6.706 -3.486 -4.259 1.00 98.06 186 GLY A CA 1
ATOM 1387 C C . GLY A 1 186 ? 5.758 -3.755 -3.100 1.00 98.06 186 GLY A C 1
ATOM 1388 O O . GLY A 1 186 ? 5.297 -4.881 -2.908 1.00 98.06 186 GLY A O 1
ATOM 1389 N N . ALA A 1 187 ? 5.447 -2.713 -2.343 1.00 98.50 187 ALA A N 1
ATOM 1390 C CA . ALA A 1 187 ? 4.416 -2.763 -1.318 1.00 98.50 187 ALA A CA 1
ATOM 1391 C C . ALA A 1 187 ? 3.733 -1.404 -1.166 1.00 98.50 187 ALA A C 1
ATOM 1393 O O . ALA A 1 187 ? 4.371 -0.370 -1.357 1.00 98.50 187 ALA A O 1
ATOM 1394 N N . PHE A 1 188 ? 2.465 -1.401 -0.776 1.00 98.12 188 PHE A N 1
ATOM 1395 C CA . PHE A 1 188 ? 1.818 -0.207 -0.244 1.00 98.12 188 PHE A CA 1
ATOM 1396 C C . PHE A 1 188 ? 1.981 -0.146 1.266 1.00 98.12 188 PHE A C 1
ATOM 1398 O O . PHE A 1 188 ? 1.900 -1.178 1.928 1.00 98.12 188 PHE A O 1
ATOM 1405 N N . VAL A 1 189 ? 2.170 1.058 1.800 1.00 97.56 189 VAL A N 1
ATOM 1406 C CA . VAL A 1 189 ? 2.044 1.353 3.229 1.00 97.56 189 VAL A CA 1
ATOM 1407 C C . VAL A 1 189 ? 0.835 2.258 3.405 1.00 97.56 189 VAL A C 1
ATOM 1409 O O . VAL A 1 189 ? 0.807 3.381 2.904 1.00 97.56 189 VAL A O 1
ATOM 1412 N N . TYR A 1 190 ? -0.161 1.754 4.115 1.00 96.94 190 TYR A N 1
ATOM 1413 C CA . TYR A 1 190 ? -1.366 2.469 4.488 1.00 96.94 190 TYR A CA 1
ATOM 1414 C C . TYR A 1 190 ? -1.233 2.965 5.920 1.00 96.94 190 TYR A C 1
ATOM 1416 O O . TYR A 1 190 ? -0.803 2.222 6.808 1.00 96.94 190 TYR A O 1
ATOM 1424 N N . ARG A 1 191 ? -1.676 4.197 6.151 1.00 95.94 191 ARG A N 1
ATOM 1425 C CA . ARG A 1 191 ? -1.994 4.688 7.492 1.00 95.94 191 ARG A CA 1
ATOM 1426 C C . ARG A 1 191 ? -3.501 4.748 7.604 1.00 95.94 191 ARG A C 1
ATOM 1428 O O . ARG A 1 191 ? -4.137 5.503 6.873 1.00 95.94 191 ARG A O 1
ATOM 1435 N N . LEU A 1 192 ? -4.056 3.927 8.479 1.00 96.25 192 LEU A N 1
ATOM 1436 C CA . LEU A 1 192 ? -5.479 3.882 8.756 1.00 96.25 192 LEU A CA 1
ATOM 1437 C C . LEU A 1 192 ? -5.763 4.629 10.047 1.00 96.25 192 LEU A C 1
ATOM 1439 O O . LEU A 1 192 ? -5.043 4.464 11.032 1.00 96.25 192 LEU A O 1
ATOM 1443 N N . GLN A 1 193 ? -6.817 5.431 10.039 1.00 95.88 193 GLN A N 1
ATOM 1444 C CA . GLN A 1 193 ? -7.289 6.162 11.208 1.00 95.88 193 GLN A CA 1
ATOM 1445 C C . GLN A 1 193 ? -8.741 5.797 11.491 1.00 95.88 193 GLN A C 1
ATOM 1447 O O . GLN A 1 193 ? -9.458 5.414 10.561 1.00 95.88 193 GLN A O 1
ATOM 1452 N N . PRO A 1 194 ? -9.170 5.850 12.763 1.00 95.88 194 PRO A N 1
ATOM 1453 C CA . PRO A 1 194 ? -10.566 5.627 13.086 1.00 95.88 194 PRO A CA 1
ATOM 1454 C C . PRO A 1 194 ? -11.387 6.756 12.465 1.00 95.88 194 PRO A C 1
ATOM 1456 O O . PRO A 1 194 ? -10.977 7.917 12.522 1.00 95.88 194 PRO A O 1
ATOM 1459 N N . ALA A 1 195 ? -12.531 6.424 11.872 1.00 90.00 195 ALA A N 1
ATOM 1460 C CA . ALA A 1 195 ? -13.521 7.411 11.480 1.00 90.00 195 ALA A CA 1
ATOM 1461 C C . ALA A 1 195 ? -13.845 8.268 12.707 1.00 90.00 195 ALA A C 1
ATOM 1463 O O . ALA A 1 195 ? -14.000 7.736 13.810 1.00 90.00 195 ALA A O 1
ATOM 1464 N N . ALA A 1 196 ? -13.895 9.589 12.528 1.00 84.38 196 ALA A N 1
ATOM 1465 C CA . ALA A 1 196 ? -14.341 10.462 13.600 1.00 84.38 196 ALA A CA 1
ATOM 1466 C C . ALA A 1 196 ? -15.723 9.975 14.047 1.00 84.38 196 ALA A C 1
ATOM 1468 O O . ALA A 1 196 ? -16.619 9.826 13.213 1.00 84.38 196 ALA A O 1
ATOM 1469 N N . THR A 1 197 ? -15.871 9.670 15.336 1.00 70.81 197 THR A N 1
ATOM 1470 C CA . THR A 1 197 ? -17.195 9.435 15.906 1.00 70.81 197 THR A CA 1
ATOM 1471 C C . THR A 1 197 ? -18.016 10.697 15.627 1.00 70.81 197 THR A C 1
ATOM 1473 O O . THR A 1 197 ? -17.527 11.778 15.970 1.00 70.81 197 THR A O 1
ATOM 1476 N N . PRO A 1 198 ? -19.168 10.590 14.940 1.00 57.78 198 PRO A N 1
ATOM 1477 C CA . PRO A 1 198 ? -20.006 11.747 14.644 1.00 57.78 198 PRO A CA 1
ATOM 1478 C C . PRO A 1 198 ? -20.487 12.451 15.916 1.00 57.78 198 PRO A C 1
ATOM 1480 O O . PRO A 1 198 ? -20.589 11.779 16.971 1.00 57.78 198 PRO A O 1
#

Radius of gyration: 26.96 Å; Cα contacts (8 Å, |Δi|>4): 231; chains: 1; bounding box: 84×40×63 Å

pLDDT: mean 81.36, std 19.44, range [42.06, 98.5]

Foldseek 3Di:
DDDDDDDDDDDDDDDDDDDDDDDPDDPPPDPPDPPDPPVVPPPDDAPDPLVVVLQVVLLVQQLPAPDDFLLRVVSCVVQAQPDSPPDQKGFPFKWKWFVLPDVVIFIGGDDPDPVSPDPPPDPDPPPGDPHHDDDPVRVVQVVVVQVPHQWDWDDDVQWIKIKGFNFDDPSNCVVVVVDDGGGGRIIMITTMHGHPDD

Sequence (198 aa):
MNKRMNMDMSAGTRLRRTVAVVALLALAASVALAAGGRSARPVRSDPPPALLKMHDTYVLAFVDSRGFGPARLPAMARLLHEPVADTPWFVAGLELIGVARHHPPRAFGGGLSMDVFHRPADNAPRERGAGRAITAEERRALRDLDAGQRLVVVPEGAGLRVTGAIRAGDECLGCHRDKRAGDMLGAFVYRLQPAATP